Protein AF-B3QX76-F1 (afdb_monomer_lite)

Foldseek 3Di:
DDDDDDDDDDDPPPPPPPPPPDLAAKEKEFEFEDPVPDDTAGQAQWKKFKAACPPCVVVVVVLVVVLVVVLVVLVVVLVVLVVVLVVLVVVCVVVVNPPVVSVVVNVVSVVVSVVSVVVSVVVLVVSLVVVVVVRVVRTPDMWTAHNRRMTMDTRHDFHKMWIWIWGDDPFKTKIFIDIDGGHDRDYHYDYTYPVHPMDMDGNPPPD

Organism: Chloroherpeton thalassium (strain ATCC 35110 / GB-78) (NCBI:txid517418)

Sequence (207 aa):
MNSFKIFFRMLPVLLILAGCAGSGLKIEGTARLDLGKGDPKPVANAPVVLLPSSPYTAQLEQKRNGFTMGQSEIAHLRNLLVEKQDSLKAAYVASNYQNAAVKTEYEALTDTLAQLKKESDAFKKEYITSVAKWLGQVAIAKAQTDENGKFHFESLEPGKYLLVGVYGISKQTGLLIKSIDISHSGEENLSIQNRDRIFYIDENDEM

Secondary structure (DSSP, 8-state):
------------------------EEEEEEEEE--SSSSPEE-TT-EEEEEEHHHHHHHHHHHHHHHHHHHHHHHHHHHHHHHHHHHHHHHHHHTTT--HHHHHHHHHHHHHHHHHHHHHHHHHHHHHHHHHHHHHHH-SEEEE--TTSEEEEEEEPSEEEEEEEEEEETTEEEEEEEEEEE-SSSEEEEEEETTSEEEEEETT---

Structure (mmCIF, N/CA/C/O backbone):
data_AF-B3QX76-F1
#
_entry.id   AF-B3QX76-F1
#
loop_
_atom_site.group_PDB
_atom_site.id
_atom_site.type_symbol
_atom_site.label_atom_id
_atom_site.label_alt_id
_atom_site.label_comp_id
_atom_site.label_asym_id
_atom_site.label_entity_id
_atom_site.label_seq_id
_atom_site.pdbx_PDB_ins_code
_atom_site.Cartn_x
_atom_site.Cartn_y
_atom_site.Cartn_z
_atom_site.occupancy
_atom_site.B_iso_or_equiv
_atom_site.auth_seq_id
_atom_site.auth_comp_id
_atom_site.auth_asym_id
_atom_site.auth_atom_id
_atom_site.pdbx_PDB_model_num
ATOM 1 N N . MET A 1 1 ? -58.094 -36.045 67.649 1.00 36.50 1 MET A N 1
ATOM 2 C CA . MET A 1 1 ? -56.624 -36.166 67.725 1.00 36.50 1 MET A CA 1
ATOM 3 C C . MET A 1 1 ? -56.002 -35.190 66.739 1.00 36.50 1 MET A C 1
ATOM 5 O O . MET A 1 1 ? -56.247 -35.328 65.553 1.00 36.50 1 MET A O 1
ATOM 9 N N . ASN A 1 2 ? -55.318 -34.184 67.297 1.00 36.16 2 ASN A N 1
ATOM 10 C CA . ASN A 1 2 ? -54.181 -33.382 66.809 1.00 36.16 2 ASN A CA 1
ATOM 11 C C . ASN A 1 2 ? -54.114 -33.048 65.305 1.00 36.16 2 ASN A C 1
ATOM 13 O O . ASN A 1 2 ? -53.915 -33.922 64.475 1.00 36.16 2 ASN A O 1
ATOM 17 N N . SER A 1 3 ? -54.358 -31.793 64.912 1.00 41.94 3 SER A N 1
ATOM 18 C CA . SER A 1 3 ? -53.404 -30.657 64.929 1.00 41.94 3 SER A CA 1
ATOM 19 C C . SER A 1 3 ? -52.285 -30.791 63.897 1.00 41.94 3 SER A C 1
ATOM 21 O O . SER A 1 3 ? -51.370 -31.568 64.119 1.00 41.94 3 SER A O 1
ATOM 23 N N . PHE A 1 4 ? -52.294 -29.944 62.860 1.00 42.06 4 PHE A N 1
ATOM 24 C CA . PHE A 1 4 ? -51.260 -28.912 62.663 1.00 42.06 4 PHE A CA 1
ATOM 25 C C . PHE A 1 4 ? -51.621 -27.995 61.478 1.00 42.06 4 PHE A C 1
ATOM 27 O O . PHE A 1 4 ? -51.767 -28.442 60.344 1.00 42.06 4 PHE A O 1
ATOM 34 N N . LYS A 1 5 ? -51.772 -26.693 61.753 1.00 44.66 5 LYS A N 1
ATOM 35 C CA . LYS A 1 5 ? -51.807 -25.613 60.756 1.00 44.66 5 LYS A CA 1
ATOM 36 C C . LYS A 1 5 ? -50.371 -25.131 60.543 1.00 44.66 5 LYS A C 1
ATOM 38 O O . LYS A 1 5 ? -49.716 -24.800 61.526 1.00 44.66 5 LYS A O 1
ATOM 43 N N . ILE A 1 6 ? -49.919 -24.995 59.296 1.00 45.12 6 ILE A N 1
ATOM 44 C CA . ILE A 1 6 ? -48.736 -24.188 58.955 1.00 45.12 6 ILE A CA 1
ATOM 45 C C . ILE A 1 6 ? -49.140 -23.220 57.844 1.00 45.12 6 ILE A C 1
ATOM 47 O O . ILE A 1 6 ? -49.385 -23.610 56.707 1.00 45.12 6 ILE A O 1
ATOM 51 N N . PHE A 1 7 ? -49.252 -21.947 58.215 1.00 40.75 7 PHE A N 1
ATOM 52 C CA . PHE A 1 7 ? -49.398 -20.815 57.307 1.00 40.75 7 PHE A CA 1
ATOM 53 C C . PHE A 1 7 ? -47.989 -20.369 56.901 1.00 40.75 7 PHE A C 1
ATOM 55 O O . PHE A 1 7 ? -47.268 -19.789 57.712 1.00 40.75 7 PHE A O 1
ATOM 62 N N . PHE A 1 8 ? -47.581 -20.639 55.662 1.00 39.16 8 PHE A N 1
ATOM 63 C CA . PHE A 1 8 ? -46.346 -20.091 55.101 1.00 39.16 8 PHE A CA 1
ATOM 64 C C . PHE A 1 8 ? -46.650 -18.694 54.541 1.00 39.16 8 PHE A C 1
ATOM 66 O O . PHE A 1 8 ? -47.233 -18.549 53.469 1.00 39.16 8 PHE A O 1
ATOM 73 N N . ARG A 1 9 ? -46.301 -17.643 55.291 1.00 40.34 9 ARG A N 1
ATOM 74 C CA . ARG A 1 9 ? -46.236 -16.272 54.764 1.00 40.34 9 ARG A CA 1
ATOM 75 C C . ARG A 1 9 ? -44.953 -16.153 53.937 1.00 40.34 9 ARG A C 1
ATOM 77 O O . ARG A 1 9 ? -43.876 -16.006 54.505 1.00 40.34 9 ARG A O 1
ATOM 84 N N . MET A 1 10 ? -45.064 -16.220 52.610 1.00 37.28 10 MET A N 1
ATOM 85 C CA . MET A 1 10 ? -43.994 -15.774 51.712 1.00 37.28 10 MET A CA 1
ATOM 86 C C . MET A 1 10 ? -43.929 -14.246 51.749 1.00 37.28 10 MET A C 1
ATOM 88 O O . MET A 1 10 ? -44.852 -13.561 51.311 1.00 37.28 10 MET A O 1
ATOM 92 N N . LEU A 1 11 ? -42.838 -13.724 52.300 1.00 37.09 11 LEU A N 1
ATOM 93 C CA . LEU A 1 11 ? -42.436 -12.332 52.154 1.00 37.09 11 LEU A CA 1
ATOM 94 C C . LEU A 1 11 ? -41.804 -12.184 50.756 1.00 37.09 11 LEU A C 1
ATOM 96 O O . LEU A 1 11 ? -40.847 -12.909 50.472 1.00 37.09 11 LEU A O 1
ATOM 100 N N . PRO A 1 12 ? -42.285 -11.300 49.866 1.00 41.41 12 PRO A N 1
ATOM 101 C CA . PRO A 1 12 ? -41.579 -11.033 48.623 1.00 41.41 12 PRO A CA 1
ATOM 102 C C . PRO A 1 12 ? -40.325 -10.218 48.951 1.00 41.41 12 PRO A C 1
ATOM 104 O O . PRO A 1 12 ? -40.401 -9.044 49.313 1.00 41.41 12 PRO A O 1
ATOM 107 N N . VAL A 1 13 ? -39.159 -10.856 48.847 1.00 42.06 13 VAL A N 1
ATOM 108 C CA . VAL A 1 13 ? -37.873 -10.158 48.792 1.00 42.06 13 VAL A CA 1
ATOM 109 C C . VAL A 1 13 ? -37.837 -9.428 47.454 1.00 42.06 13 VAL A C 1
ATOM 111 O O . VAL A 1 13 ? -37.615 -10.027 46.404 1.00 42.06 13 VAL A O 1
ATOM 114 N N . LEU A 1 14 ? -38.122 -8.130 47.497 1.00 37.22 14 LEU A N 1
ATOM 115 C CA . LEU A 1 14 ? -37.951 -7.224 46.374 1.00 37.22 14 LEU A CA 1
ATOM 116 C C . LEU A 1 14 ? -36.440 -7.042 46.154 1.00 37.22 14 LEU A C 1
ATOM 118 O O . LEU A 1 14 ? -35.800 -6.215 46.799 1.00 37.22 14 LEU A O 1
ATOM 122 N N . LEU A 1 15 ? -35.855 -7.867 45.282 1.00 40.59 15 LEU A N 1
ATOM 123 C CA . LEU A 1 15 ? -34.504 -7.659 44.767 1.00 40.59 15 LEU A CA 1
ATOM 124 C C . LEU A 1 15 ? -34.520 -6.392 43.907 1.00 40.59 15 LEU A C 1
ATOM 126 O O . LEU A 1 15 ? -34.948 -6.407 42.755 1.00 40.59 15 LEU A O 1
ATOM 130 N N . ILE A 1 16 ? -34.063 -5.282 44.483 1.00 45.25 16 ILE A N 1
ATOM 131 C CA . ILE A 1 16 ? -33.696 -4.090 43.723 1.00 45.25 16 ILE A CA 1
ATOM 132 C C . ILE A 1 16 ? -32.424 -4.459 42.955 1.00 45.25 16 ILE A C 1
ATOM 134 O O . ILE A 1 16 ? -31.315 -4.378 43.480 1.00 45.25 16 ILE A O 1
ATOM 138 N N . LEU A 1 17 ? -32.591 -4.916 41.714 1.00 40.78 17 LEU A N 1
ATOM 139 C CA . LEU A 1 17 ? -31.513 -4.937 40.734 1.00 40.78 17 LEU A CA 1
ATOM 140 C C . LEU A 1 17 ? -31.186 -3.476 40.417 1.00 40.78 17 LEU A C 1
ATOM 142 O O . LEU A 1 17 ? -31.800 -2.859 39.549 1.00 40.78 17 LEU A O 1
ATOM 146 N N . ALA A 1 18 ? -30.239 -2.906 41.161 1.00 45.00 18 ALA A N 1
ATOM 147 C CA . ALA A 1 18 ? -29.517 -1.735 40.703 1.00 45.00 18 ALA A CA 1
ATOM 148 C C . ALA A 1 18 ? -28.831 -2.141 39.395 1.00 45.00 18 ALA A C 1
ATOM 150 O O . ALA A 1 18 ? -27.849 -2.883 39.395 1.00 45.00 18 ALA A O 1
ATOM 151 N N . GLY A 1 19 ? -29.410 -1.724 38.270 1.00 37.91 19 GLY A N 1
ATOM 152 C CA . GLY A 1 19 ? -28.755 -1.809 36.981 1.00 37.91 19 GLY A CA 1
ATOM 153 C C . GLY A 1 19 ? -27.488 -0.973 37.055 1.00 37.91 19 GLY A C 1
ATOM 154 O O . GLY A 1 19 ? -27.547 0.249 36.944 1.00 37.91 19 GLY A O 1
ATOM 155 N N . CYS A 1 20 ? -26.346 -1.624 37.266 1.00 43.94 20 CYS A N 1
ATOM 156 C CA . CYS A 1 20 ? -25.059 -1.057 36.914 1.00 43.94 20 CYS A CA 1
ATOM 157 C C . CYS A 1 20 ? -25.102 -0.821 35.403 1.00 43.94 20 CYS A C 1
ATOM 159 O O . CYS A 1 20 ? -24.838 -1.730 34.618 1.00 43.94 20 CYS A O 1
ATOM 161 N N . ALA A 1 21 ? -25.496 0.384 34.992 1.00 46.06 21 ALA A N 1
ATOM 162 C CA . ALA A 1 21 ? -25.187 0.905 33.675 1.00 46.06 21 ALA A CA 1
ATOM 163 C C . ALA A 1 21 ? -23.659 0.945 33.603 1.00 46.06 21 ALA A C 1
ATOM 165 O O . ALA A 1 21 ? -23.031 1.870 34.114 1.00 46.06 21 ALA A O 1
ATOM 166 N N . GLY A 1 22 ? -23.061 -0.144 33.117 1.00 49.22 22 GLY A N 1
ATOM 167 C CA . GLY A 1 22 ? -21.618 -0.288 33.039 1.00 49.22 22 GLY A CA 1
ATOM 168 C C . GLY A 1 22 ? -21.060 0.895 32.265 1.00 49.22 22 GLY A C 1
ATOM 169 O O . GLY A 1 22 ? -21.410 1.096 31.102 1.00 49.22 22 GLY A O 1
ATOM 170 N N . SER A 1 23 ? -20.227 1.689 32.930 1.00 55.94 23 SER A N 1
ATOM 171 C CA . SER A 1 23 ? -19.430 2.760 32.344 1.00 55.94 23 SER A CA 1
ATOM 172 C C . SER A 1 23 ? -18.379 2.138 31.424 1.00 55.94 23 SER A C 1
ATOM 174 O O . SER A 1 23 ? -17.206 2.042 31.775 1.00 55.94 23 SER A O 1
ATOM 176 N N . GLY A 1 24 ? -18.822 1.609 30.286 1.00 71.31 24 GLY A N 1
ATOM 177 C CA . GLY A 1 24 ? -17.931 1.117 29.247 1.00 71.31 24 GLY A CA 1
ATOM 178 C C . GLY A 1 24 ? -17.082 2.265 28.716 1.00 71.31 24 GLY A C 1
ATOM 179 O O . GLY A 1 24 ? -17.534 3.410 28.667 1.00 71.31 24 GLY A O 1
ATOM 180 N N . LEU A 1 25 ? -15.849 1.956 28.333 1.00 84.50 25 LEU A N 1
ATOM 181 C CA . LEU A 1 25 ? -14.964 2.904 27.677 1.00 84.50 25 LEU A CA 1
ATOM 182 C C . LEU A 1 25 ? -15.595 3.364 26.356 1.00 84.50 25 LEU A C 1
ATOM 184 O O . LEU A 1 25 ? -16.077 2.551 25.558 1.00 84.50 25 LEU A O 1
ATOM 188 N N . LYS A 1 26 ? -15.575 4.677 26.145 1.00 90.06 26 LYS A N 1
ATOM 189 C CA . LYS A 1 26 ? -15.952 5.346 24.908 1.00 90.06 26 LYS A CA 1
ATOM 190 C C . LYS A 1 26 ? -14.710 5.939 24.268 1.00 90.06 26 LYS A C 1
ATOM 192 O O . LYS A 1 26 ? -13.881 6.534 24.951 1.00 90.06 26 LYS A O 1
ATOM 197 N N . ILE A 1 27 ? -14.589 5.774 22.961 1.00 91.19 27 ILE A N 1
ATOM 198 C CA . ILE A 1 27 ? -13.516 6.385 22.184 1.00 91.19 27 ILE A CA 1
ATOM 199 C C . ILE A 1 27 ? -14.162 7.252 21.121 1.00 91.19 27 ILE A C 1
ATOM 201 O O . ILE A 1 27 ? -14.758 6.732 20.179 1.00 91.19 27 ILE A O 1
ATOM 205 N N . GLU A 1 28 ? -13.972 8.555 21.243 1.00 93.88 28 GLU A N 1
ATOM 206 C CA . GLU A 1 28 ? -14.255 9.511 20.185 1.00 93.88 28 GLU A CA 1
ATOM 207 C C . GLU A 1 28 ? -12.951 9.891 19.493 1.00 93.88 28 GLU A C 1
ATOM 209 O O . GLU A 1 28 ? -11.868 9.880 20.081 1.00 93.88 28 GLU A O 1
ATOM 214 N N . GLY A 1 29 ? -13.009 10.230 18.213 1.00 94.06 29 GLY A N 1
ATOM 215 C CA . GLY A 1 29 ? -11.790 10.655 17.557 1.00 94.06 29 GLY A CA 1
ATOM 216 C C . GLY A 1 29 ? -11.950 11.217 16.169 1.00 94.06 29 GLY A C 1
ATOM 217 O O . GLY A 1 29 ? -13.046 11.318 15.630 1.00 94.06 29 GLY A O 1
ATOM 218 N N . THR A 1 30 ? -10.815 11.607 15.597 1.00 94.56 30 THR A N 1
ATOM 219 C CA . THR A 1 30 ? -10.702 12.146 14.243 1.00 94.56 30 THR A CA 1
ATOM 220 C C . THR A 1 30 ? -9.621 11.423 13.455 1.00 94.56 30 THR A C 1
ATOM 222 O O . THR A 1 30 ? -8.521 11.192 13.954 1.00 94.56 30 THR A O 1
ATOM 225 N N . ALA A 1 31 ? -9.909 11.107 12.200 1.00 93.25 31 ALA A N 1
ATOM 226 C CA . ALA A 1 31 ? -8.936 10.649 11.224 1.00 93.25 31 ALA A CA 1
ATOM 227 C C . ALA A 1 31 ? -8.593 11.798 10.271 1.00 93.25 31 ALA A C 1
ATOM 229 O O . ALA A 1 31 ? -9.486 12.393 9.657 1.00 93.25 31 ALA A O 1
ATOM 230 N N . ARG A 1 32 ? -7.302 12.126 10.144 1.00 90.62 32 ARG A N 1
ATOM 231 C CA . ARG A 1 32 ? -6.829 13.189 9.243 1.00 90.62 32 ARG A CA 1
ATOM 232 C C . ARG A 1 32 ? -5.612 12.754 8.434 1.00 90.62 32 ARG A C 1
ATOM 234 O O . ARG A 1 32 ? -4.800 11.961 8.893 1.00 90.62 32 ARG A O 1
ATOM 241 N N . LEU A 1 33 ? -5.465 13.313 7.241 1.00 87.62 33 LEU A N 1
ATOM 242 C CA . LEU A 1 33 ? -4.315 13.113 6.366 1.00 87.62 33 LEU A CA 1
ATOM 243 C C . LEU A 1 33 ? -3.596 14.432 6.135 1.00 87.62 33 LEU A C 1
ATOM 245 O O . LEU A 1 33 ? -4.161 15.377 5.583 1.00 87.62 33 LEU A O 1
ATOM 249 N N . ASP A 1 34 ? -2.338 14.478 6.546 1.00 85.00 34 ASP A N 1
ATOM 250 C CA . ASP A 1 34 ? -1.421 15.570 6.266 1.00 85.00 34 ASP A CA 1
ATOM 251 C C . ASP A 1 34 ? -0.727 15.307 4.923 1.00 85.00 34 ASP A C 1
ATOM 253 O O . ASP A 1 34 ? 0.177 14.480 4.820 1.00 85.00 34 ASP A O 1
ATOM 257 N N . LEU A 1 35 ? -1.177 15.982 3.865 1.00 76.75 35 LEU A N 1
ATOM 258 C CA . LEU A 1 35 ? -0.620 15.830 2.515 1.00 76.75 35 LEU A CA 1
ATOM 259 C C . LEU A 1 35 ? 0.582 16.763 2.266 1.00 76.75 35 LEU A C 1
ATOM 261 O O . LEU A 1 35 ? 0.950 16.995 1.115 1.00 76.75 35 LEU A O 1
ATOM 265 N N . GLY A 1 36 ? 1.147 17.377 3.314 1.00 72.50 36 GLY A N 1
ATOM 266 C CA . GLY A 1 36 ? 2.287 18.296 3.220 1.00 72.50 36 GLY A CA 1
ATOM 267 C C . GLY A 1 36 ? 1.981 19.648 2.559 1.00 72.50 36 GLY A C 1
ATOM 268 O O . GLY A 1 36 ? 2.859 20.504 2.473 1.00 72.50 36 GLY A O 1
ATOM 269 N N . LYS A 1 37 ? 0.743 19.869 2.097 1.00 72.19 37 LYS A N 1
ATOM 270 C CA . LYS A 1 37 ? 0.254 21.140 1.546 1.00 72.19 37 LYS A CA 1
ATOM 271 C C . LYS A 1 37 ? -1.009 21.574 2.291 1.00 72.19 37 LYS A C 1
ATOM 273 O O . LYS A 1 37 ? -2.097 21.075 2.006 1.00 72.19 37 LYS A O 1
ATOM 278 N N . GLY A 1 38 ? -0.854 22.543 3.192 1.00 79.25 38 GLY A N 1
ATOM 279 C CA . GLY A 1 38 ? -1.953 23.126 3.967 1.00 79.25 38 GLY A CA 1
ATOM 280 C C . GLY A 1 38 ? -2.375 22.278 5.167 1.00 79.25 38 GLY A C 1
ATOM 281 O O . GLY A 1 38 ? -1.626 21.418 5.626 1.00 79.25 38 GLY A O 1
ATOM 282 N N . ASP A 1 39 ? -3.573 22.551 5.681 1.00 84.94 39 ASP A N 1
ATOM 283 C CA . ASP A 1 39 ? -4.091 21.867 6.865 1.00 84.94 39 ASP A CA 1
ATOM 284 C C . ASP A 1 39 ? -4.384 20.383 6.590 1.00 84.94 39 ASP A C 1
ATOM 286 O O . ASP A 1 39 ? -4.884 20.043 5.507 1.00 84.94 39 ASP A O 1
ATOM 290 N N . PRO A 1 40 ? -4.155 19.490 7.576 1.00 86.81 40 PRO A N 1
ATOM 291 C CA . PRO A 1 40 ? -4.522 18.087 7.455 1.00 86.81 40 PRO A CA 1
ATOM 292 C C . PRO A 1 40 ? -5.996 17.943 7.086 1.00 86.81 40 PRO A C 1
ATOM 294 O O . PRO A 1 40 ? -6.874 18.487 7.765 1.00 86.81 40 PRO A O 1
ATOM 297 N N . LYS A 1 41 ? -6.282 17.189 6.027 1.00 89.44 41 LYS A N 1
ATOM 298 C CA . LYS A 1 41 ? -7.639 16.986 5.514 1.00 89.44 41 LYS A CA 1
ATOM 299 C C . LYS A 1 41 ? -8.351 15.880 6.291 1.00 89.44 41 LYS A C 1
ATOM 301 O O . LYS A 1 41 ? -7.699 14.903 6.659 1.00 89.44 41 LYS A O 1
ATOM 306 N N . PRO A 1 42 ? -9.663 15.999 6.551 1.00 91.62 42 PRO A N 1
ATOM 307 C CA . PRO A 1 42 ? -10.415 14.915 7.166 1.00 91.62 42 PRO A CA 1
ATOM 308 C C . PRO A 1 42 ? -10.430 13.688 6.251 1.00 91.62 42 PRO A C 1
ATOM 310 O O . PRO A 1 42 ? -10.536 13.809 5.029 1.00 91.62 42 PRO A O 1
ATOM 313 N N . VAL A 1 43 ? -10.339 12.503 6.849 1.00 91.50 43 VAL A N 1
ATOM 314 C CA . VAL A 1 43 ? -10.574 11.245 6.140 1.00 91.50 43 VAL A CA 1
ATOM 315 C C . VAL A 1 43 ? -12.059 10.925 6.229 1.00 91.50 43 VAL A C 1
ATOM 317 O O . VAL A 1 43 ? -12.493 10.317 7.202 1.00 91.50 43 VAL A O 1
ATOM 320 N N . ALA A 1 44 ? -12.842 11.367 5.249 1.00 92.69 44 ALA A N 1
ATOM 321 C CA . ALA A 1 44 ? -14.292 11.190 5.246 1.00 92.69 44 ALA A CA 1
ATOM 322 C C . ALA A 1 44 ? -14.729 9.786 4.799 1.00 92.69 44 ALA A C 1
ATOM 324 O O . ALA A 1 44 ? -14.083 9.180 3.941 1.00 92.69 44 ALA A O 1
ATOM 325 N N . ASN A 1 45 ? -15.852 9.300 5.344 1.00 92.94 45 ASN A N 1
ATOM 326 C CA . ASN A 1 45 ? -16.536 8.063 4.935 1.00 92.94 45 ASN A CA 1
ATOM 327 C C . ASN A 1 45 ? -15.652 6.802 4.932 1.00 92.94 45 ASN A C 1
ATOM 329 O O . ASN A 1 45 ? -15.920 5.835 4.214 1.00 92.94 45 ASN A O 1
ATOM 333 N N . ALA A 1 46 ? -14.610 6.795 5.755 1.00 92.06 46 ALA A N 1
ATOM 334 C CA . ALA A 1 46 ? -13.583 5.772 5.809 1.00 92.06 46 ALA A CA 1
ATOM 335 C C . ALA A 1 46 ? -13.842 4.761 6.934 1.00 92.06 46 ALA A C 1
ATOM 337 O O . ALA A 1 46 ? -14.217 5.155 8.042 1.00 92.06 46 ALA A O 1
ATOM 338 N N . PRO A 1 47 ? -13.598 3.458 6.704 1.00 94.69 47 PRO A N 1
ATOM 339 C CA . PRO A 1 47 ? -13.612 2.471 7.772 1.00 94.69 47 PRO A CA 1
ATOM 340 C C . PRO A 1 47 ? -12.535 2.770 8.816 1.00 94.69 47 PRO A C 1
ATOM 342 O O . PRO A 1 47 ? -11.358 2.932 8.486 1.00 94.69 47 PRO A O 1
ATOM 345 N N . VAL A 1 48 ? -12.926 2.754 10.085 1.00 95.75 48 VAL A N 1
ATOM 346 C CA . VAL A 1 48 ? -12.011 2.760 11.226 1.00 95.75 48 VAL A CA 1
ATOM 347 C C . VAL A 1 48 ? -12.308 1.527 12.056 1.00 95.75 48 VAL A C 1
ATOM 349 O O . VAL A 1 48 ? -13.456 1.242 12.388 1.00 95.75 48 VAL A O 1
ATOM 352 N N . VAL A 1 49 ? -11.279 0.760 12.377 1.00 96.00 49 VAL A N 1
ATOM 353 C CA . VAL A 1 49 ? -11.420 -0.468 13.149 1.00 96.00 49 VAL A CA 1
ATOM 354 C C . VAL A 1 49 ? -10.564 -0.422 14.396 1.00 96.00 49 VAL A C 1
ATOM 356 O O . VAL A 1 49 ? -9.498 0.197 14.423 1.00 96.00 49 VAL A O 1
ATOM 359 N N . LEU A 1 50 ? -11.037 -1.123 15.418 1.00 95.44 50 LEU A N 1
ATOM 360 C CA . LEU A 1 50 ? -10.315 -1.330 16.656 1.00 95.44 50 LEU A CA 1
ATOM 361 C C . LEU A 1 50 ? -9.982 -2.812 16.809 1.00 95.44 50 LEU A C 1
ATOM 363 O O . LEU A 1 50 ? -10.841 -3.681 16.627 1.00 95.44 50 LEU A O 1
ATOM 367 N N . LEU A 1 51 ? -8.729 -3.097 17.147 1.00 95.25 51 LEU A N 1
ATOM 368 C CA . LEU A 1 51 ? -8.225 -4.443 17.402 1.00 95.25 51 LEU A CA 1
ATOM 369 C C . LEU A 1 51 ? -7.510 -4.471 18.750 1.00 95.25 51 LEU A C 1
ATOM 371 O O . LEU A 1 51 ? -6.844 -3.491 19.076 1.00 95.25 51 LEU A O 1
ATOM 375 N N . PRO A 1 52 ? -7.542 -5.574 19.512 1.00 94.38 52 PRO A N 1
ATOM 376 C CA . PRO A 1 52 ? -6.622 -5.734 20.631 1.00 94.38 52 PRO A CA 1
ATOM 377 C C . PRO A 1 52 ? -5.176 -5.728 20.111 1.00 94.38 52 PRO A C 1
ATOM 379 O O . PRO A 1 52 ? -4.863 -6.300 19.067 1.00 94.38 52 PRO A O 1
ATOM 382 N N . SER A 1 53 ? -4.265 -5.061 20.819 1.00 91.44 53 SER A N 1
ATOM 383 C CA . SER A 1 53 ? -2.877 -4.905 20.360 1.00 91.44 53 SER A CA 1
ATOM 384 C C . SER A 1 53 ? -2.152 -6.248 20.231 1.00 91.44 53 SER A C 1
ATOM 386 O O . SER A 1 53 ? -1.400 -6.464 19.274 1.00 91.44 53 SER A O 1
ATOM 388 N N . SER A 1 54 ? -2.431 -7.184 21.136 1.00 89.88 54 SER A N 1
ATOM 389 C CA . SER A 1 54 ? -2.020 -8.581 21.007 1.00 89.88 54 SER A CA 1
ATOM 390 C C . SER A 1 54 ? -3.194 -9.418 20.486 1.00 89.88 54 SER A C 1
ATOM 392 O O . SER A 1 54 ? -4.302 -9.254 20.995 1.00 89.88 54 SER A O 1
ATOM 394 N N . PRO A 1 55 ? -2.994 -10.313 19.499 1.00 90.88 55 PRO A N 1
ATOM 395 C CA . PRO A 1 55 ? -1.730 -10.661 18.834 1.00 90.88 55 PRO A CA 1
ATOM 396 C C . PRO A 1 55 ? -1.425 -9.823 17.575 1.00 90.88 55 PRO A C 1
ATOM 398 O O . PRO A 1 55 ? -0.469 -10.105 16.848 1.00 90.88 55 PRO A O 1
ATOM 401 N N . TYR A 1 56 ? -2.247 -8.821 17.257 1.00 93.62 56 TYR A N 1
ATOM 402 C CA . TYR A 1 56 ? -2.309 -8.262 15.905 1.00 93.62 56 TYR A CA 1
ATOM 403 C C . TYR A 1 56 ? -1.193 -7.278 15.546 1.00 93.62 56 TYR A C 1
ATOM 405 O O . TYR A 1 56 ? -0.941 -7.072 14.360 1.00 93.62 56 TYR A O 1
ATOM 413 N N . THR A 1 57 ? -0.465 -6.735 16.527 1.00 89.56 57 THR A N 1
ATOM 414 C CA . THR A 1 57 ? 0.669 -5.830 16.265 1.00 89.56 57 THR A CA 1
ATOM 415 C C . THR A 1 57 ? 1.741 -6.514 15.419 1.00 89.56 57 THR A C 1
ATOM 417 O O . THR A 1 57 ? 2.125 -5.998 14.373 1.00 89.56 57 THR A O 1
ATOM 420 N N . ALA A 1 58 ? 2.185 -7.709 15.819 1.00 90.44 58 ALA A N 1
ATOM 421 C CA . ALA A 1 58 ? 3.217 -8.443 15.086 1.00 90.44 58 ALA A CA 1
ATOM 422 C C . ALA A 1 58 ? 2.744 -8.858 13.683 1.00 90.44 58 ALA A C 1
ATOM 424 O O . ALA A 1 58 ? 3.508 -8.788 12.724 1.00 90.44 58 ALA A O 1
ATOM 425 N N . GLN A 1 59 ? 1.469 -9.236 13.544 1.00 93.31 59 GLN A N 1
ATOM 426 C CA . GLN A 1 59 ? 0.894 -9.626 12.254 1.00 93.31 59 GLN A CA 1
ATOM 427 C C . GLN A 1 59 ? 0.798 -8.442 11.283 1.00 93.31 59 GLN A C 1
ATOM 429 O O . GLN A 1 59 ? 1.088 -8.594 10.097 1.00 93.31 59 GLN A O 1
ATOM 434 N N . LEU A 1 60 ? 0.426 -7.254 11.772 1.00 90.31 60 LEU A N 1
ATOM 435 C CA . LEU A 1 60 ? 0.410 -6.029 10.971 1.00 90.31 60 LEU A CA 1
ATOM 436 C C . LEU A 1 60 ? 1.815 -5.618 10.536 1.00 90.31 60 LEU A C 1
ATOM 438 O O . LEU A 1 60 ? 2.014 -5.275 9.374 1.00 90.31 60 LEU A O 1
ATOM 442 N N . GLU A 1 61 ? 2.798 -5.711 11.427 1.00 88.56 61 GLU A N 1
ATOM 443 C CA . GLU A 1 61 ? 4.200 -5.446 11.095 1.00 88.56 61 GLU A CA 1
ATOM 444 C C . GLU A 1 61 ? 4.738 -6.435 10.053 1.00 88.56 61 GLU A C 1
ATOM 446 O O . GLU A 1 61 ? 5.378 -6.022 9.088 1.00 88.56 61 GLU A O 1
ATOM 451 N N . GLN A 1 62 ? 4.420 -7.726 10.182 1.00 91.44 62 GLN A N 1
ATOM 452 C CA . GLN A 1 62 ? 4.785 -8.735 9.186 1.00 91.44 62 GLN A CA 1
ATOM 453 C C . GLN A 1 62 ? 4.175 -8.415 7.817 1.00 91.44 62 GLN A C 1
ATOM 455 O O . GLN A 1 62 ? 4.872 -8.477 6.804 1.00 91.44 62 GLN A O 1
ATOM 460 N N . LYS A 1 63 ? 2.890 -8.038 7.784 1.00 91.88 63 LYS A N 1
ATOM 461 C CA . LYS A 1 63 ? 2.229 -7.583 6.557 1.00 91.88 63 LYS A CA 1
ATOM 462 C C . LYS A 1 63 ? 2.953 -6.361 5.978 1.00 91.88 63 LYS A C 1
ATOM 464 O O . LYS A 1 63 ? 3.362 -6.389 4.821 1.00 91.88 63 LYS A O 1
ATOM 469 N N . ARG A 1 64 ? 3.229 -5.333 6.789 1.00 87.88 64 ARG A N 1
ATOM 470 C CA . ARG A 1 64 ? 3.974 -4.142 6.341 1.00 87.88 64 ARG A CA 1
ATOM 471 C C . ARG A 1 64 ? 5.294 -4.504 5.686 1.00 87.88 64 ARG A C 1
ATOM 473 O O . ARG A 1 64 ? 5.565 -4.062 4.579 1.00 87.88 64 ARG A O 1
ATOM 480 N N . ASN A 1 65 ? 6.083 -5.331 6.357 1.00 88.56 65 ASN A N 1
ATOM 481 C CA . ASN A 1 65 ? 7.396 -5.715 5.867 1.00 88.56 65 ASN A CA 1
ATOM 482 C C . ASN A 1 65 ? 7.279 -6.497 4.553 1.00 88.56 65 ASN A C 1
ATOM 484 O O . ASN A 1 65 ? 8.026 -6.218 3.623 1.00 88.56 65 ASN A O 1
ATOM 488 N N . GLY A 1 66 ? 6.305 -7.408 4.433 1.00 90.81 66 GLY A N 1
ATOM 489 C CA . GLY A 1 66 ? 6.017 -8.110 3.178 1.00 90.81 66 GLY A CA 1
ATOM 490 C C . GLY A 1 66 ? 5.659 -7.164 2.028 1.00 90.81 66 GLY A C 1
ATOM 491 O O . GLY A 1 66 ? 6.173 -7.318 0.924 1.00 90.81 66 GLY A O 1
ATOM 492 N N . PHE A 1 67 ? 4.835 -6.148 2.294 1.00 90.00 67 PHE A N 1
ATOM 493 C CA . PHE A 1 67 ? 4.499 -5.117 1.311 1.00 90.00 67 PHE A CA 1
ATOM 494 C C . PHE A 1 67 ? 5.722 -4.297 0.886 1.00 90.00 67 PHE A C 1
ATOM 496 O O . PHE A 1 67 ? 5.960 -4.122 -0.306 1.00 90.00 67 PHE A O 1
ATOM 503 N N . THR A 1 68 ? 6.520 -3.825 1.849 1.00 87.88 68 THR A N 1
ATOM 504 C CA . THR A 1 68 ? 7.747 -3.063 1.582 1.00 87.88 68 THR A CA 1
ATOM 505 C C . THR A 1 68 ? 8.751 -3.877 0.769 1.00 87.88 68 THR A C 1
ATOM 507 O O . THR A 1 68 ? 9.322 -3.346 -0.180 1.00 87.88 68 THR A O 1
ATOM 510 N N . MET A 1 69 ? 8.940 -5.159 1.095 1.00 89.31 69 MET A N 1
ATOM 511 C CA . MET A 1 69 ? 9.823 -6.046 0.332 1.00 89.31 69 MET A CA 1
ATOM 512 C C . MET A 1 69 ? 9.330 -6.222 -1.105 1.00 89.31 69 MET A C 1
ATOM 514 O O . MET A 1 69 ? 10.096 -5.965 -2.028 1.00 89.31 69 MET A O 1
ATOM 518 N N . GLY A 1 70 ? 8.046 -6.544 -1.307 1.00 91.00 70 GLY A N 1
ATOM 519 C CA . GLY A 1 70 ? 7.483 -6.687 -2.654 1.00 91.00 70 GLY A CA 1
ATOM 520 C C . GLY A 1 70 ? 7.609 -5.408 -3.491 1.00 91.00 70 GLY A C 1
ATOM 521 O O . GLY A 1 70 ? 7.988 -5.462 -4.658 1.00 91.00 70 GLY A O 1
ATOM 522 N N . GLN A 1 71 ? 7.381 -4.233 -2.892 1.00 89.62 71 GLN A N 1
ATOM 523 C CA . GLN A 1 71 ? 7.614 -2.960 -3.584 1.00 89.62 71 GLN A CA 1
ATOM 524 C C . GLN A 1 71 ? 9.093 -2.729 -3.924 1.00 89.62 71 GLN A C 1
ATOM 526 O O . GLN A 1 71 ? 9.392 -2.254 -5.017 1.00 89.62 71 GLN A O 1
ATOM 531 N N . SER A 1 72 ? 10.017 -3.081 -3.025 1.00 89.88 72 SER A N 1
ATOM 532 C CA . SER A 1 72 ? 11.456 -2.963 -3.285 1.00 89.88 72 SER A CA 1
ATOM 533 C C . SER A 1 72 ? 11.915 -3.880 -4.419 1.00 89.88 72 SER A C 1
ATOM 535 O O . SER A 1 72 ? 12.752 -3.474 -5.221 1.00 89.88 72 SER A O 1
ATOM 537 N N . GLU A 1 73 ? 11.381 -5.099 -4.506 1.00 94.81 73 GLU A N 1
ATOM 538 C CA . GLU A 1 73 ? 11.691 -6.037 -5.590 1.00 94.81 73 GLU A CA 1
ATOM 539 C C . GLU A 1 73 ? 11.200 -5.503 -6.940 1.00 94.81 73 GLU A C 1
ATOM 541 O O . GLU A 1 73 ? 11.956 -5.483 -7.912 1.00 94.81 73 GLU A O 1
ATOM 546 N N . ILE A 1 74 ? 9.969 -4.983 -6.990 1.00 93.81 74 ILE A N 1
ATOM 547 C CA . ILE A 1 74 ? 9.413 -4.358 -8.196 1.00 93.81 74 ILE A CA 1
ATOM 548 C C . ILE A 1 74 ? 10.238 -3.133 -8.616 1.00 93.81 74 ILE A C 1
ATOM 550 O O . ILE A 1 74 ? 10.552 -2.980 -9.798 1.00 93.81 74 ILE A O 1
ATOM 554 N N . ALA A 1 75 ? 10.623 -2.274 -7.667 1.00 92.38 75 ALA A N 1
ATOM 555 C CA . ALA A 1 75 ? 11.462 -1.109 -7.943 1.00 92.38 75 ALA A CA 1
ATOM 556 C C . ALA A 1 75 ? 12.844 -1.515 -8.479 1.00 92.38 75 ALA A C 1
ATOM 558 O O . ALA A 1 75 ? 13.338 -0.922 -9.436 1.00 92.38 75 ALA A O 1
ATOM 559 N N . HIS A 1 76 ? 13.450 -2.563 -7.913 1.00 94.75 76 HIS A N 1
ATOM 560 C CA . HIS A 1 76 ? 14.720 -3.092 -8.399 1.00 94.75 76 HIS A CA 1
ATOM 561 C C . HIS A 1 76 ? 14.613 -3.609 -9.841 1.00 94.75 76 HIS A C 1
ATOM 563 O O . HIS A 1 76 ? 15.416 -3.219 -10.688 1.00 94.75 76 HIS A O 1
ATOM 569 N N . LEU A 1 77 ? 13.594 -4.424 -10.143 1.00 96.94 77 LEU A N 1
ATOM 570 C CA . LEU A 1 77 ? 13.345 -4.924 -11.500 1.00 96.94 77 LEU A CA 1
ATOM 571 C C . LEU A 1 77 ? 13.132 -3.785 -12.495 1.00 96.94 77 LEU A C 1
ATOM 573 O O . LEU A 1 77 ? 13.707 -3.796 -13.582 1.00 96.94 77 LEU A O 1
ATOM 577 N N . ARG A 1 78 ? 12.347 -2.776 -12.114 1.00 96.12 78 ARG A N 1
ATOM 578 C CA . ARG A 1 78 ? 12.130 -1.585 -12.933 1.00 96.12 78 ARG A CA 1
ATOM 579 C C . ARG A 1 78 ? 13.449 -0.889 -13.265 1.00 96.12 78 ARG A C 1
ATOM 581 O O . ARG A 1 78 ? 13.673 -0.584 -14.431 1.00 96.12 78 ARG A O 1
ATOM 588 N N . ASN A 1 79 ? 14.311 -0.657 -12.275 1.00 96.56 79 ASN A N 1
ATOM 589 C CA . ASN A 1 79 ? 15.585 0.031 -12.491 1.00 96.56 79 ASN A CA 1
ATOM 590 C C . ASN A 1 79 ? 16.467 -0.719 -13.496 1.00 96.56 79 ASN A C 1
ATOM 592 O O . ASN A 1 79 ? 16.967 -0.106 -14.433 1.00 96.56 79 ASN A O 1
ATOM 596 N N . LEU A 1 80 ? 16.561 -2.048 -13.381 1.00 97.38 80 LEU A N 1
ATOM 597 C CA . LEU A 1 80 ? 17.295 -2.874 -14.349 1.00 97.38 80 LEU A CA 1
ATOM 598 C C . LEU A 1 80 ? 16.729 -2.753 -15.774 1.00 97.38 80 LEU A C 1
ATOM 600 O O . LEU A 1 80 ? 17.479 -2.701 -16.750 1.00 97.38 80 LEU A O 1
ATOM 604 N N . LEU A 1 81 ? 15.400 -2.713 -15.911 1.00 97.31 81 LEU A N 1
ATOM 605 C CA . LEU A 1 81 ? 14.746 -2.553 -17.211 1.00 97.31 81 LEU A CA 1
ATOM 606 C C . LEU A 1 81 ? 14.964 -1.149 -17.791 1.00 97.31 81 LEU A C 1
ATOM 608 O O . LEU A 1 81 ? 15.205 -1.035 -18.989 1.00 97.31 81 LEU A O 1
ATOM 612 N N . VAL A 1 82 ? 14.929 -0.098 -16.967 1.00 96.94 82 VAL A N 1
ATOM 613 C CA . VAL A 1 82 ? 15.222 1.282 -17.393 1.00 96.94 82 VAL A CA 1
ATOM 614 C C . VAL A 1 82 ? 16.676 1.413 -17.847 1.00 96.94 82 VAL A C 1
ATOM 616 O O . VAL A 1 82 ? 16.921 1.904 -18.944 1.00 96.94 82 VAL A O 1
ATOM 619 N N . GLU A 1 83 ? 17.638 0.889 -17.084 1.00 97.56 83 GLU A N 1
ATOM 620 C CA . GLU A 1 83 ? 19.058 0.892 -17.469 1.00 97.56 83 GLU A CA 1
ATOM 621 C C . GLU A 1 83 ? 19.278 0.207 -18.827 1.00 97.56 83 GLU A C 1
ATOM 623 O O . GLU A 1 83 ? 19.995 0.712 -19.699 1.00 97.56 83 GLU A O 1
ATOM 628 N N . LYS A 1 84 ? 18.612 -0.932 -19.048 1.00 97.69 84 LYS A N 1
ATOM 629 C CA . LYS A 1 84 ? 18.662 -1.634 -20.333 1.00 97.69 84 LYS A CA 1
ATOM 630 C C . LYS A 1 84 ? 17.997 -0.829 -21.455 1.00 97.69 84 LYS A C 1
ATOM 632 O O . LYS A 1 84 ? 18.513 -0.806 -22.573 1.00 97.69 84 LYS A O 1
ATOM 637 N N . GLN A 1 85 ? 16.881 -0.160 -21.175 1.00 97.62 85 GLN A N 1
ATOM 638 C CA . GLN A 1 85 ? 16.173 0.685 -22.137 1.00 97.62 85 GLN A CA 1
ATOM 639 C C . GLN A 1 85 ? 17.033 1.873 -22.572 1.00 97.62 85 GLN A C 1
ATOM 641 O O . GLN A 1 85 ? 17.129 2.145 -23.770 1.00 97.62 85 GLN A O 1
ATOM 646 N N . ASP A 1 86 ? 17.703 2.529 -21.628 1.00 96.44 86 ASP A N 1
ATOM 647 C CA . ASP A 1 86 ? 18.614 3.638 -21.900 1.00 96.44 86 ASP A CA 1
ATOM 648 C C . ASP A 1 86 ? 19.808 3.189 -22.747 1.00 96.44 86 ASP A C 1
ATOM 650 O O . ASP A 1 86 ? 20.172 3.861 -23.717 1.00 96.44 86 ASP A O 1
ATOM 654 N N . SER A 1 87 ? 20.369 2.011 -22.452 1.00 97.56 87 SER A N 1
ATOM 655 C CA . SER A 1 87 ? 21.439 1.413 -23.255 1.00 97.56 87 SER A CA 1
ATOM 656 C C . SER A 1 87 ? 21.000 1.145 -24.702 1.00 97.56 87 SER A C 1
ATOM 658 O O . SER A 1 87 ? 21.692 1.535 -25.647 1.00 97.56 87 SER A O 1
ATOM 660 N N . LEU A 1 88 ? 19.815 0.554 -24.900 1.00 97.94 88 LEU A N 1
ATOM 661 C CA . LEU A 1 88 ? 19.253 0.298 -26.232 1.00 97.94 88 LEU A CA 1
ATOM 662 C C . LEU A 1 88 ? 18.958 1.598 -26.987 1.00 97.94 88 LEU A C 1
ATOM 664 O O . LEU A 1 88 ? 19.273 1.714 -28.173 1.00 97.94 88 LEU A O 1
ATOM 668 N N . LYS A 1 89 ? 18.413 2.606 -26.302 1.00 96.88 89 L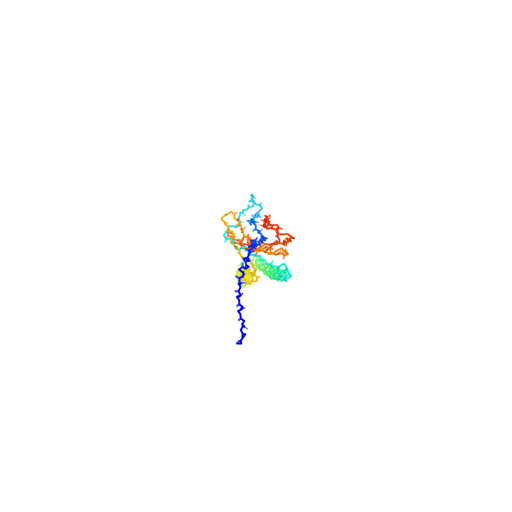YS A N 1
ATOM 669 C CA . LYS A 1 89 ? 18.166 3.931 -26.877 1.00 96.88 89 LYS A CA 1
ATOM 670 C C . LYS A 1 89 ? 19.466 4.581 -27.345 1.00 96.88 89 LYS A C 1
ATOM 672 O O . LYS A 1 89 ? 19.523 5.084 -28.466 1.00 96.88 89 LYS A O 1
ATOM 677 N N . ALA A 1 90 ? 20.519 4.533 -26.528 1.00 97.75 90 ALA A N 1
ATOM 678 C CA . ALA A 1 90 ? 21.834 5.055 -26.890 1.00 97.75 90 ALA A CA 1
ATOM 679 C C . ALA A 1 90 ? 22.415 4.336 -28.120 1.00 97.75 90 ALA A C 1
ATOM 681 O O . ALA A 1 90 ? 22.902 4.994 -29.040 1.00 97.75 90 ALA A O 1
ATOM 682 N N . ALA A 1 91 ? 22.302 3.005 -28.188 1.00 97.81 91 ALA A N 1
ATOM 683 C CA . ALA A 1 91 ? 22.734 2.224 -29.347 1.00 97.81 91 ALA A CA 1
ATOM 684 C C . ALA A 1 91 ? 21.931 2.562 -30.618 1.00 97.81 91 ALA A C 1
ATOM 686 O O . ALA A 1 91 ? 22.502 2.680 -31.706 1.00 97.81 91 ALA A O 1
ATOM 687 N N . TYR A 1 92 ? 20.618 2.774 -30.492 1.00 97.19 92 TYR A N 1
ATOM 688 C CA . TYR A 1 92 ? 19.768 3.161 -31.616 1.00 97.19 92 TYR A CA 1
ATOM 689 C C . TYR A 1 92 ? 20.165 4.535 -32.171 1.00 97.19 92 TYR A C 1
ATOM 691 O O . TYR A 1 92 ? 20.347 4.680 -33.384 1.00 97.19 92 TYR A O 1
ATOM 699 N N . VAL A 1 93 ? 20.403 5.509 -31.286 1.00 97.06 93 VAL A N 1
ATOM 700 C CA . VAL A 1 93 ? 20.913 6.844 -31.642 1.00 97.06 93 VAL A CA 1
ATOM 701 C C . VAL A 1 93 ? 22.295 6.751 -32.297 1.00 97.06 93 VAL A C 1
ATOM 703 O O . VAL A 1 93 ? 22.508 7.352 -33.348 1.00 97.06 93 VAL A O 1
ATOM 706 N N . ALA A 1 94 ? 23.217 5.955 -31.745 1.00 97.81 94 ALA A N 1
ATOM 707 C CA . ALA A 1 94 ? 24.558 5.759 -32.306 1.00 97.81 94 ALA A CA 1
ATOM 708 C C . ALA A 1 94 ? 24.536 5.129 -33.711 1.00 97.81 94 ALA A C 1
ATOM 710 O O . ALA A 1 94 ? 25.415 5.398 -34.526 1.00 97.81 94 ALA A O 1
ATOM 711 N N . SER A 1 95 ? 23.502 4.341 -34.027 1.00 97.12 95 SER A N 1
ATOM 712 C CA . SER A 1 95 ? 23.270 3.795 -35.371 1.00 97.12 95 SER A CA 1
ATOM 713 C C . SER A 1 95 ? 22.654 4.795 -36.361 1.00 97.12 95 SER A C 1
ATOM 715 O O . SER A 1 95 ? 22.251 4.401 -37.455 1.00 97.12 95 SER A O 1
ATOM 717 N N . ASN A 1 96 ? 22.512 6.069 -35.974 1.00 97.19 96 ASN A N 1
ATOM 718 C CA . ASN A 1 96 ? 21.745 7.078 -36.703 1.00 97.19 96 ASN A CA 1
ATOM 719 C C . ASN A 1 96 ? 20.331 6.581 -37.061 1.00 97.19 96 ASN A C 1
ATOM 721 O O . ASN A 1 96 ? 19.841 6.763 -38.179 1.00 97.19 96 ASN A O 1
ATOM 725 N N . TYR A 1 97 ? 19.701 5.894 -36.102 1.00 96.25 97 TYR A N 1
ATOM 726 C CA . TYR A 1 97 ? 18.348 5.348 -36.199 1.00 96.25 97 TYR A CA 1
ATOM 727 C C . TYR A 1 97 ? 18.143 4.260 -37.272 1.00 96.25 97 TYR A C 1
ATOM 729 O O . TYR A 1 97 ? 17.001 3.949 -37.614 1.00 96.25 97 TYR A O 1
ATOM 737 N N . GLN A 1 98 ? 19.215 3.652 -37.793 1.00 97.38 98 GLN A N 1
ATOM 738 C CA . GLN A 1 98 ? 19.134 2.655 -38.873 1.00 97.38 98 GLN A CA 1
ATOM 739 C C . GLN A 1 98 ? 19.037 1.205 -38.381 1.00 97.38 98 GLN A C 1
ATOM 741 O O . GLN A 1 98 ? 18.615 0.326 -39.133 1.00 97.38 98 GLN A O 1
ATOM 746 N N . ASN A 1 99 ? 19.421 0.913 -37.134 1.00 97.69 99 ASN A N 1
ATOM 747 C CA . ASN A 1 99 ? 19.390 -0.458 -36.629 1.00 97.69 99 ASN A CA 1
ATOM 748 C C . ASN A 1 99 ? 17.970 -0.866 -36.196 1.00 97.69 99 ASN A C 1
ATOM 750 O O . ASN A 1 99 ? 17.553 -0.624 -35.062 1.00 97.69 99 ASN A O 1
ATOM 754 N N . ALA A 1 100 ? 17.233 -1.504 -37.110 1.00 97.06 100 ALA A N 1
ATOM 755 C CA . ALA A 1 100 ? 15.859 -1.950 -36.882 1.00 97.06 100 ALA A CA 1
ATOM 756 C C . ALA A 1 100 ? 15.725 -2.964 -35.730 1.00 97.06 100 ALA A C 1
ATOM 758 O O . ALA A 1 100 ? 14.751 -2.897 -34.988 1.00 97.06 100 ALA A O 1
ATOM 759 N N . ALA A 1 101 ? 16.706 -3.854 -35.536 1.00 97.69 101 ALA A N 1
ATOM 760 C CA . ALA A 1 101 ? 16.670 -4.831 -34.447 1.00 97.69 101 ALA A CA 1
ATOM 761 C C . ALA A 1 101 ? 16.733 -4.141 -33.074 1.00 97.69 101 ALA A C 1
ATOM 763 O O . ALA A 1 101 ? 15.921 -4.430 -32.197 1.00 97.69 101 ALA A O 1
ATOM 764 N N . VAL A 1 102 ? 17.626 -3.156 -32.919 1.00 97.75 102 VAL A N 1
ATOM 765 C CA . VAL A 1 102 ? 17.733 -2.364 -31.681 1.00 97.75 102 VAL A CA 1
ATOM 766 C C . VAL A 1 102 ? 16.456 -1.557 -31.431 1.00 97.75 102 VAL A C 1
ATOM 768 O O . VAL A 1 102 ? 15.997 -1.487 -30.292 1.00 97.75 102 VAL A O 1
ATOM 771 N N . LYS A 1 103 ? 15.843 -0.991 -32.482 1.00 96.94 103 LYS A N 1
ATOM 772 C CA . LYS A 1 103 ? 14.543 -0.306 -32.374 1.00 96.94 103 LYS A CA 1
ATOM 773 C C . LYS A 1 103 ? 13.464 -1.241 -31.823 1.00 96.94 103 LYS A C 1
ATOM 775 O O . LYS A 1 103 ? 12.773 -0.871 -30.880 1.00 96.94 103 LYS A O 1
ATOM 780 N N . THR A 1 104 ? 13.345 -2.445 -32.385 1.00 97.81 104 THR A N 1
ATOM 781 C CA . THR A 1 104 ? 12.359 -3.442 -31.949 1.00 97.81 104 THR A CA 1
ATOM 782 C C . THR A 1 104 ? 12.564 -3.846 -30.491 1.00 97.81 104 THR A C 1
ATOM 784 O O . THR A 1 104 ? 11.594 -3.902 -29.741 1.00 97.81 104 THR A O 1
ATOM 787 N N . GLU A 1 105 ? 13.805 -4.081 -30.057 1.00 97.25 105 GLU A N 1
ATOM 788 C CA . GLU A 1 105 ? 14.089 -4.404 -28.652 1.00 97.25 105 GLU A CA 1
ATOM 789 C C . GLU A 1 105 ? 13.773 -3.237 -27.703 1.00 97.25 105 GLU A C 1
ATOM 791 O O . GLU A 1 105 ? 13.197 -3.451 -26.636 1.00 97.25 105 GLU A O 1
ATOM 796 N N . TYR A 1 106 ? 14.104 -2.001 -28.093 1.00 95.12 106 TYR A N 1
ATOM 797 C CA . TYR A 1 106 ? 13.779 -0.794 -27.327 1.00 95.12 106 TYR A CA 1
ATOM 798 C C . TYR A 1 106 ? 12.262 -0.600 -27.163 1.00 95.12 106 TYR A C 1
ATOM 80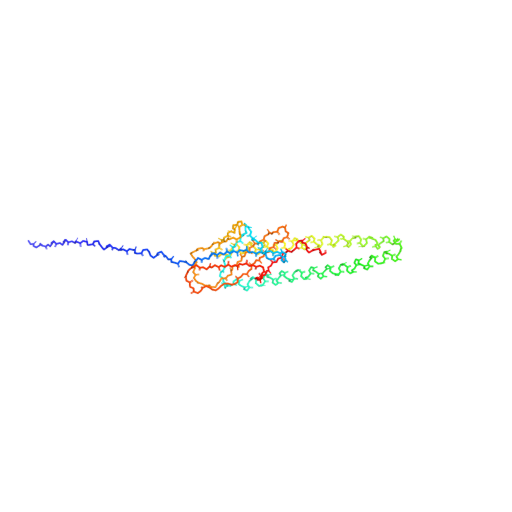0 O O . TYR A 1 106 ? 11.782 -0.309 -26.063 1.00 95.12 106 TYR A O 1
ATOM 808 N N . GLU A 1 107 ? 11.495 -0.786 -28.238 1.00 94.31 107 GLU A N 1
ATOM 809 C CA . GLU A 1 107 ? 10.031 -0.681 -28.216 1.00 94.31 107 GLU A CA 1
ATOM 810 C C . GLU A 1 107 ? 9.411 -1.794 -27.352 1.00 94.31 107 GLU A C 1
ATOM 812 O O . GLU A 1 107 ? 8.622 -1.497 -26.458 1.00 94.31 107 GLU A O 1
ATOM 817 N N . ALA A 1 108 ? 9.863 -3.046 -27.492 1.00 96.88 108 ALA A N 1
ATOM 818 C CA . ALA A 1 108 ? 9.395 -4.158 -26.657 1.00 96.88 108 ALA A CA 1
ATOM 819 C C . ALA A 1 108 ? 9.688 -3.955 -25.155 1.00 96.88 108 ALA A C 1
ATOM 821 O O . ALA A 1 108 ? 8.890 -4.326 -24.287 1.00 96.88 108 ALA A O 1
ATOM 822 N N . LEU A 1 109 ? 10.829 -3.347 -24.819 1.00 97.12 109 LEU A N 1
ATOM 823 C CA . LEU A 1 109 ? 11.173 -3.032 -23.433 1.00 97.12 109 LEU A CA 1
ATOM 824 C C . LEU A 1 109 ? 10.325 -1.883 -22.870 1.00 97.12 109 LEU A C 1
ATOM 826 O O . LEU A 1 109 ? 9.983 -1.894 -21.688 1.00 97.12 109 LEU A O 1
ATOM 830 N N . THR A 1 110 ? 9.930 -0.935 -23.722 1.00 94.88 110 THR A N 1
ATOM 831 C CA . THR A 1 110 ? 8.981 0.130 -23.367 1.00 94.88 110 THR A CA 1
ATOM 832 C C . THR A 1 110 ? 7.620 -0.460 -22.987 1.00 94.88 110 THR A C 1
ATOM 834 O O . THR A 1 110 ? 7.077 -0.118 -21.934 1.00 94.88 110 THR A O 1
ATOM 837 N N . ASP A 1 111 ? 7.117 -1.414 -23.773 1.00 96.00 111 ASP A N 1
ATOM 838 C CA . ASP A 1 111 ? 5.874 -2.136 -23.467 1.00 96.00 111 ASP A CA 1
ATOM 839 C C . ASP A 1 111 ? 5.991 -2.946 -22.166 1.00 96.00 111 ASP A C 1
ATOM 841 O O . ASP A 1 111 ? 5.078 -2.956 -21.337 1.00 96.00 111 ASP A O 1
ATOM 845 N N . THR A 1 112 ? 7.147 -3.578 -21.941 1.00 97.31 112 THR A N 1
ATOM 846 C CA . THR A 1 112 ? 7.429 -4.337 -20.711 1.00 97.31 112 THR A CA 1
ATOM 847 C C . THR A 1 112 ? 7.403 -3.437 -19.472 1.00 97.31 112 THR A C 1
ATOM 849 O O . THR A 1 112 ? 6.808 -3.803 -18.460 1.00 97.31 112 THR A O 1
ATOM 852 N N . LEU A 1 113 ? 8.000 -2.243 -19.540 1.00 96.75 113 LEU A N 1
ATOM 853 C CA . LEU A 1 113 ? 7.961 -1.259 -18.452 1.00 96.75 113 LEU A CA 1
ATOM 854 C C . LEU A 1 113 ? 6.533 -0.772 -18.168 1.00 96.75 113 LEU A C 1
ATOM 856 O O . LEU A 1 113 ? 6.142 -0.659 -17.004 1.00 96.75 113 LEU A O 1
ATOM 860 N N . ALA A 1 114 ? 5.734 -0.536 -19.212 1.00 95.31 114 ALA A N 1
ATOM 861 C CA . ALA A 1 114 ? 4.330 -0.164 -19.061 1.00 95.31 114 ALA A CA 1
ATOM 862 C C . ALA A 1 114 ? 3.515 -1.276 -18.375 1.00 95.31 114 ALA A C 1
ATOM 864 O O . ALA A 1 114 ? 2.714 -1.000 -17.475 1.00 95.31 114 ALA A O 1
ATOM 865 N N . GLN A 1 115 ? 3.755 -2.537 -18.746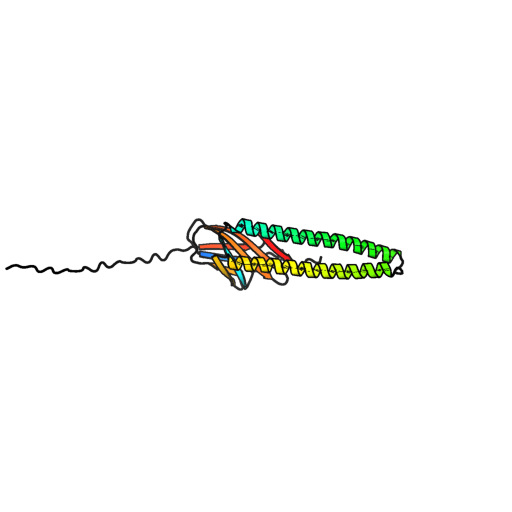 1.00 96.38 115 GLN A N 1
ATOM 866 C CA . GLN A 1 115 ? 3.114 -3.687 -18.114 1.00 96.38 115 GLN A CA 1
ATOM 867 C C . GLN A 1 115 ? 3.560 -3.863 -16.654 1.00 96.38 115 GLN A C 1
ATOM 869 O O . GLN A 1 115 ? 2.706 -4.027 -15.784 1.00 96.38 115 GLN A O 1
ATOM 874 N N . LEU A 1 116 ? 4.860 -3.741 -16.355 1.00 95.94 116 LEU A N 1
ATOM 875 C CA . LEU A 1 116 ? 5.374 -3.803 -14.982 1.00 95.94 116 LEU A CA 1
ATOM 876 C C . LEU A 1 116 ? 4.740 -2.724 -14.099 1.00 95.94 116 LEU A C 1
ATOM 878 O O . LEU A 1 116 ? 4.362 -3.002 -12.962 1.00 95.94 116 LEU A O 1
ATOM 882 N N . LYS A 1 117 ? 4.576 -1.500 -14.617 1.00 92.12 117 LYS A N 1
ATOM 883 C CA . LYS A 1 117 ? 3.878 -0.432 -13.893 1.00 92.12 117 LYS A CA 1
ATOM 884 C C . LYS A 1 117 ? 2.442 -0.843 -13.558 1.00 92.12 117 LYS A C 1
ATOM 886 O O . LYS A 1 117 ? 2.023 -0.725 -12.410 1.00 92.12 117 LYS A O 1
ATOM 891 N N . LYS A 1 118 ? 1.698 -1.356 -14.541 1.00 91.69 118 LYS A N 1
ATOM 892 C CA . LYS A 1 118 ? 0.311 -1.804 -14.353 1.00 91.69 118 LYS A CA 1
ATOM 893 C C . LYS A 1 118 ? 0.202 -2.919 -13.309 1.00 91.69 118 LYS A C 1
ATOM 895 O O . LYS A 1 118 ? -0.696 -2.883 -12.471 1.00 91.69 118 LYS A O 1
ATOM 900 N N . GLU A 1 119 ? 1.104 -3.895 -13.348 1.00 93.38 119 GLU A N 1
ATOM 901 C CA . GLU A 1 119 ? 1.149 -4.990 -12.374 1.00 93.38 119 GLU A CA 1
ATOM 902 C C . GLU A 1 119 ? 1.562 -4.509 -10.982 1.00 93.38 119 GLU A C 1
ATOM 904 O O . GLU A 1 119 ? 0.981 -4.949 -9.993 1.00 93.38 119 GLU A O 1
ATOM 909 N N . SER A 1 120 ? 2.494 -3.556 -10.891 1.00 91.19 120 SER A N 1
ATOM 910 C CA . SER A 1 120 ? 2.856 -2.899 -9.632 1.00 91.19 120 SER A CA 1
ATOM 911 C C . SER A 1 120 ? 1.650 -2.215 -8.991 1.00 91.19 120 SER A C 1
ATOM 913 O O . SER A 1 120 ? 1.365 -2.430 -7.812 1.00 91.19 120 SER A O 1
ATOM 915 N N . ASP A 1 121 ? 0.900 -1.436 -9.771 1.00 86.12 121 ASP A N 1
ATOM 916 C CA . ASP A 1 121 ? -0.289 -0.732 -9.291 1.00 86.12 121 ASP A CA 1
ATOM 917 C C . ASP A 1 121 ? -1.383 -1.725 -8.848 1.00 86.12 121 ASP A C 1
ATOM 919 O O . ASP A 1 121 ? -2.014 -1.543 -7.800 1.00 86.12 121 ASP A O 1
ATOM 923 N N . ALA A 1 122 ? -1.563 -2.825 -9.591 1.00 89.00 122 ALA A N 1
ATOM 924 C CA . ALA A 1 122 ? -2.476 -3.907 -9.223 1.00 89.00 122 ALA A CA 1
ATOM 925 C C . ALA A 1 122 ? -2.056 -4.601 -7.917 1.00 89.00 122 ALA A C 1
ATOM 927 O O . ALA A 1 122 ? -2.874 -4.708 -7.002 1.00 89.00 122 ALA A O 1
ATOM 928 N N . PHE A 1 123 ? -0.780 -4.985 -7.786 1.00 90.81 123 PHE A N 1
ATOM 929 C CA . PHE A 1 123 ? -0.219 -5.577 -6.570 1.00 90.81 123 PHE A CA 1
ATOM 930 C C . PHE A 1 123 ? -0.486 -4.693 -5.352 1.00 90.81 123 PHE A C 1
ATOM 932 O O . PHE A 1 123 ? -0.995 -5.170 -4.337 1.00 90.81 123 PHE A O 1
ATOM 939 N N . LYS A 1 124 ? -0.200 -3.389 -5.456 1.00 87.00 124 LYS A N 1
ATOM 940 C CA . LYS A 1 124 ? -0.423 -2.434 -4.366 1.00 87.00 124 LYS A CA 1
ATOM 941 C C . LYS A 1 124 ? -1.890 -2.421 -3.928 1.00 87.00 124 LYS A C 1
ATOM 943 O O . LYS A 1 124 ? -2.190 -2.574 -2.739 1.00 87.00 124 LYS A O 1
ATOM 948 N N . LYS A 1 125 ? -2.812 -2.289 -4.885 1.00 85.50 125 LYS A N 1
ATOM 949 C CA . LYS A 1 125 ? -4.259 -2.254 -4.630 1.00 85.50 125 LYS A CA 1
ATOM 950 C C . LYS A 1 125 ? -4.772 -3.550 -4.003 1.00 85.50 125 LYS A C 1
ATOM 952 O O . LYS A 1 125 ? -5.520 -3.508 -3.021 1.00 85.50 125 LYS A O 1
ATOM 957 N N . GLU A 1 126 ? -4.383 -4.694 -4.555 1.00 89.88 126 GLU A N 1
ATOM 958 C CA . GLU A 1 126 ? -4.758 -6.012 -4.041 1.00 89.88 126 GLU A CA 1
ATOM 959 C C . GLU A 1 126 ? -4.227 -6.224 -2.626 1.00 89.88 126 GLU A C 1
ATOM 961 O O . GLU A 1 126 ? -4.963 -6.696 -1.754 1.00 89.88 126 GLU A O 1
ATOM 966 N N . TYR A 1 127 ? -2.993 -5.790 -2.364 1.00 91.06 127 TYR A N 1
ATOM 967 C CA . TYR A 1 127 ? -2.381 -5.881 -1.050 1.00 91.06 127 TYR A CA 1
ATOM 968 C C . TYR A 1 127 ? -3.201 -5.129 0.001 1.00 91.06 127 TYR A C 1
ATOM 970 O O . TYR A 1 127 ? -3.649 -5.737 0.977 1.00 91.06 127 TYR A O 1
ATOM 978 N N . ILE A 1 128 ? -3.472 -3.836 -0.209 1.00 87.38 128 ILE A N 1
ATOM 979 C CA . ILE A 1 128 ? -4.257 -3.031 0.740 1.00 87.38 128 ILE A CA 1
ATOM 980 C C . ILE A 1 128 ? -5.674 -3.585 0.899 1.00 87.38 128 ILE A C 1
ATOM 982 O O . ILE A 1 128 ? -6.163 -3.691 2.024 1.00 87.38 128 ILE A O 1
ATOM 986 N N . THR A 1 129 ? -6.306 -4.023 -0.192 1.00 88.62 129 THR A N 1
ATOM 987 C CA . THR A 1 129 ? -7.629 -4.665 -0.144 1.00 88.62 129 THR A CA 1
ATOM 988 C C . THR A 1 129 ? -7.606 -5.924 0.726 1.00 88.62 129 THR A C 1
ATOM 990 O O . THR A 1 129 ? -8.507 -6.139 1.540 1.00 88.62 129 THR A O 1
ATOM 993 N N . SER A 1 130 ? -6.559 -6.746 0.607 1.00 93.12 130 SER A N 1
ATOM 994 C CA . SER A 1 130 ? -6.397 -7.954 1.418 1.00 93.12 130 SER A CA 1
ATOM 995 C C . SER A 1 130 ? -6.225 -7.631 2.905 1.00 93.12 130 SER A C 1
ATOM 997 O O . SER A 1 130 ? -6.836 -8.291 3.752 1.00 93.12 130 SER A O 1
ATOM 999 N N . VAL A 1 131 ? -5.458 -6.584 3.239 1.00 92.94 131 VAL A N 1
ATOM 1000 C CA . VAL A 1 131 ? -5.257 -6.161 4.629 1.00 92.94 131 VAL A CA 1
ATOM 1001 C C . VAL A 1 131 ? -6.535 -5.559 5.199 1.00 92.94 131 VAL A C 1
ATOM 1003 O O . VAL A 1 131 ? -6.926 -5.940 6.296 1.00 92.94 131 VAL A O 1
ATOM 1006 N N . ALA A 1 132 ? -7.236 -4.703 4.454 1.00 90.88 132 ALA A N 1
ATOM 1007 C CA . ALA A 1 132 ? -8.514 -4.127 4.872 1.00 90.88 132 ALA A CA 1
ATOM 1008 C C . ALA A 1 132 ? -9.578 -5.207 5.129 1.00 90.88 132 ALA A C 1
ATOM 1010 O O . ALA A 1 132 ? -10.277 -5.168 6.143 1.00 90.88 132 ALA A O 1
ATOM 1011 N N . LYS A 1 133 ? -9.661 -6.225 4.260 1.00 93.56 133 LYS A N 1
ATOM 1012 C CA . LYS A 1 133 ? -10.555 -7.374 4.461 1.00 93.56 133 LYS A CA 1
ATOM 1013 C C . LYS A 1 133 ? -10.202 -8.145 5.731 1.00 93.56 133 LYS A C 1
ATOM 1015 O O . LYS A 1 133 ? -11.093 -8.443 6.523 1.00 93.56 133 LYS A O 1
ATOM 1020 N N . TRP A 1 134 ? -8.920 -8.448 5.930 1.00 95.19 134 TRP A N 1
ATOM 1021 C CA . TRP A 1 134 ? -8.443 -9.130 7.133 1.00 95.19 134 TRP A CA 1
ATOM 1022 C C . TRP A 1 134 ? -8.745 -8.317 8.399 1.00 95.19 134 TRP A C 1
ATOM 1024 O O . TRP A 1 134 ? -9.330 -8.856 9.333 1.00 95.19 134 TRP A O 1
ATOM 1034 N N . LEU A 1 135 ? -8.456 -7.012 8.400 1.00 95.00 135 LEU A N 1
ATOM 1035 C CA . LEU A 1 135 ? -8.786 -6.086 9.488 1.00 95.00 135 LEU A CA 1
ATOM 1036 C C . LEU A 1 135 ? -10.278 -6.142 9.835 1.00 95.00 135 LEU A C 1
ATOM 1038 O O . LEU A 1 135 ? -10.639 -6.284 10.998 1.00 95.00 135 LEU A O 1
ATOM 1042 N N . GLY A 1 136 ? -11.151 -6.120 8.826 1.00 94.00 136 GLY A N 1
ATOM 1043 C CA . GLY A 1 136 ? -12.591 -6.262 9.020 1.00 94.00 136 GLY A CA 1
ATOM 1044 C C . GLY A 1 136 ? -13.018 -7.608 9.623 1.00 94.00 136 GLY A C 1
ATOM 1045 O O . GLY A 1 136 ? -14.091 -7.681 10.216 1.00 94.00 136 GLY A O 1
ATOM 1046 N N . GLN A 1 137 ? -12.221 -8.668 9.497 1.00 95.50 137 GLN A N 1
ATOM 1047 C CA . GLN A 1 137 ? -12.514 -9.976 10.093 1.00 95.50 137 GLN A CA 1
ATOM 1048 C C . GLN A 1 137 ? -12.045 -10.076 11.546 1.00 95.50 137 GLN A C 1
ATOM 1050 O O . GLN A 1 137 ? -12.710 -10.727 12.345 1.00 95.50 137 GLN A O 1
ATOM 1055 N N . VAL A 1 138 ? -10.917 -9.447 11.883 1.00 95.62 138 VAL A N 1
ATOM 1056 C CA . VAL A 1 138 ? -10.294 -9.559 13.215 1.00 95.62 138 VAL A CA 1
ATOM 1057 C C . VAL A 1 138 ? -10.627 -8.402 14.164 1.00 95.62 138 VAL A C 1
ATOM 1059 O O . VAL A 1 138 ? -10.271 -8.452 15.341 1.00 95.62 138 VAL A O 1
ATOM 1062 N N . ALA A 1 139 ? -11.286 -7.354 13.667 1.00 96.00 139 ALA A N 1
ATOM 1063 C CA . ALA A 1 139 ? -11.697 -6.208 14.466 1.00 96.00 139 ALA A CA 1
ATOM 1064 C C . ALA A 1 139 ? -12.733 -6.586 15.529 1.00 96.00 139 ALA A C 1
ATOM 1066 O O . ALA A 1 139 ? -13.716 -7.268 15.238 1.00 96.00 139 ALA A O 1
ATOM 1067 N N . ILE A 1 140 ? -12.542 -6.060 16.737 1.00 94.88 140 ILE A N 1
ATOM 1068 C CA . ILE A 1 140 ? -13.507 -6.176 17.838 1.00 94.88 140 ILE A CA 1
ATOM 1069 C C . ILE A 1 140 ? -14.565 -5.070 17.788 1.00 94.88 140 ILE A C 1
ATOM 1071 O O . ILE A 1 140 ? -15.661 -5.243 18.306 1.00 94.88 140 ILE A O 1
ATOM 1075 N N . ALA A 1 141 ? -14.248 -3.950 17.134 1.00 94.69 141 ALA A N 1
ATOM 1076 C CA . ALA A 1 141 ? -15.174 -2.854 16.900 1.00 94.69 141 ALA A CA 1
ATOM 1077 C C . ALA A 1 141 ? -14.890 -2.194 15.548 1.00 94.69 141 ALA A C 1
ATOM 1079 O O . ALA A 1 141 ? -13.752 -2.170 15.068 1.00 94.69 141 ALA A O 1
ATOM 1080 N N . LYS A 1 142 ? -15.945 -1.670 14.923 1.00 96.12 142 LYS A N 1
ATOM 1081 C CA . LYS A 1 142 ? -15.895 -1.015 13.615 1.00 96.12 142 LYS A CA 1
ATOM 1082 C C . LYS A 1 142 ? -16.700 0.271 13.674 1.00 96.12 142 LYS A C 1
ATOM 1084 O O . LYS A 1 142 ? -17.799 0.281 14.216 1.00 96.12 142 LYS A O 1
ATOM 1089 N N . ALA A 1 143 ? -16.156 1.308 13.072 1.00 96.19 143 ALA A N 1
ATOM 1090 C CA . ALA A 1 143 ? -16.795 2.586 12.858 1.00 96.19 143 ALA A CA 1
ATOM 1091 C C . ALA A 1 143 ? -16.571 3.011 11.404 1.00 96.19 143 ALA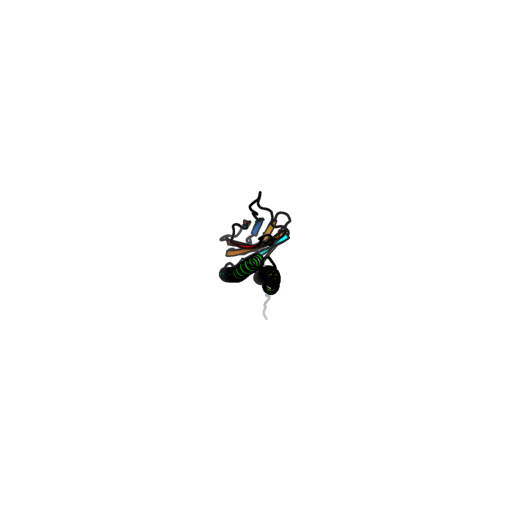 A C 1
ATOM 1093 O O . ALA A 1 143 ? -15.722 2.467 10.690 1.00 96.19 143 ALA A O 1
ATOM 1094 N N . GLN A 1 144 ? -17.338 4.000 10.975 1.00 95.88 144 GLN A N 1
ATOM 1095 C CA . GLN A 1 144 ? -17.102 4.718 9.735 1.00 95.88 144 GLN A CA 1
ATOM 1096 C C . GLN A 1 144 ? -16.980 6.195 10.083 1.00 95.88 144 GLN A C 1
ATOM 1098 O O . GLN A 1 144 ? -17.742 6.685 10.917 1.00 95.88 144 GLN A O 1
ATOM 1103 N N . THR A 1 145 ? -16.002 6.884 9.500 1.00 96.38 145 THR A N 1
ATOM 1104 C CA . THR A 1 145 ? -15.865 8.318 9.733 1.00 96.38 145 THR A CA 1
ATOM 1105 C C . THR A 1 145 ? -16.966 9.107 9.041 1.00 96.38 145 THR A C 1
ATOM 1107 O O . THR A 1 145 ? -17.396 8.751 7.946 1.00 96.38 145 THR A O 1
ATOM 1110 N N . ASP A 1 146 ? -17.389 10.208 9.657 1.00 96.50 146 ASP A N 1
ATOM 1111 C CA . ASP A 1 146 ? -18.267 11.191 9.021 1.00 96.50 146 ASP A CA 1
ATOM 1112 C C . ASP A 1 146 ? -17.507 12.080 8.010 1.00 96.50 146 ASP A C 1
ATOM 1114 O O . ASP A 1 146 ? -16.300 11.934 7.799 1.00 96.50 146 ASP A O 1
ATOM 1118 N N . GLU A 1 147 ? -18.200 13.049 7.407 1.00 95.19 147 GLU A N 1
ATOM 1119 C CA . GLU A 1 147 ? -17.622 14.031 6.470 1.00 95.19 147 GLU A CA 1
ATOM 1120 C C . GLU A 1 147 ? -16.482 14.877 7.074 1.00 95.19 147 GLU A C 1
ATOM 1122 O O . GLU A 1 147 ? -15.640 15.420 6.358 1.00 95.19 147 GLU A O 1
ATOM 1127 N N . ASN A 1 148 ? -16.418 14.975 8.404 1.00 95.06 148 ASN A N 1
ATOM 1128 C CA . ASN A 1 148 ? -15.384 15.699 9.139 1.00 95.06 148 ASN A CA 1
ATOM 1129 C C . ASN A 1 148 ? -14.253 14.780 9.627 1.00 95.06 148 ASN A C 1
ATOM 1131 O O . ASN A 1 148 ? -13.352 15.235 10.342 1.00 95.06 148 ASN A O 1
ATOM 1135 N N . GLY A 1 149 ? -14.278 13.501 9.249 1.00 95.06 149 GLY A N 1
ATOM 1136 C CA . GLY A 1 149 ? -13.312 12.501 9.677 1.00 95.06 149 GLY A CA 1
ATOM 1137 C C . GLY A 1 149 ? -13.529 12.011 11.107 1.00 95.06 149 GLY A C 1
ATOM 1138 O O . GLY A 1 149 ? -12.624 11.391 11.659 1.00 95.06 149 GLY A O 1
ATOM 1139 N N . LYS A 1 150 ? -14.671 12.301 11.740 1.00 96.94 150 LYS A N 1
ATOM 1140 C CA . LYS A 1 150 ? -14.955 11.889 13.118 1.00 96.94 150 LYS A CA 1
ATOM 1141 C C . LYS A 1 150 ? -15.453 10.454 13.178 1.00 96.94 150 LYS A C 1
ATOM 1143 O O . LYS A 1 150 ? -16.260 10.061 12.346 1.00 96.94 150 LYS A O 1
ATOM 1148 N N . PHE A 1 151 ? -15.017 9.696 14.178 1.00 96.62 151 PHE A N 1
ATOM 1149 C CA . PHE A 1 151 ? -15.485 8.335 14.455 1.00 96.62 151 PHE A CA 1
ATOM 1150 C C . PHE A 1 151 ? -15.775 8.155 15.949 1.00 96.62 151 PHE A C 1
ATOM 1152 O O . PHE A 1 151 ? -15.300 8.933 16.778 1.00 96.62 151 PHE A O 1
ATOM 1159 N N . HIS A 1 152 ? -16.533 7.106 16.275 1.00 96.00 152 HIS A N 1
ATOM 1160 C CA . HIS A 1 152 ? -16.957 6.798 17.639 1.00 96.00 152 HIS A CA 1
ATOM 1161 C C . HIS A 1 152 ? -17.000 5.290 17.900 1.00 96.00 152 HIS A C 1
ATOM 1163 O O . HIS A 1 152 ? -17.435 4.525 17.037 1.00 96.00 152 HIS A O 1
ATOM 1169 N N . PHE A 1 153 ? -16.593 4.880 19.099 1.00 94.69 153 PHE A N 1
ATOM 1170 C CA . PHE A 1 153 ? -16.744 3.530 19.634 1.00 94.69 153 PHE A CA 1
ATOM 1171 C C . PHE A 1 153 ? -17.311 3.586 21.054 1.00 94.69 153 PHE A C 1
ATOM 1173 O O . PHE A 1 153 ? -16.926 4.439 21.852 1.00 94.69 153 PHE A O 1
ATOM 1180 N N . GLU A 1 154 ? -18.166 2.626 21.401 1.00 92.25 154 GLU A N 1
ATOM 1181 C CA . GLU A 1 154 ? -18.765 2.517 22.734 1.00 92.25 154 GLU A CA 1
ATOM 1182 C C . GLU A 1 154 ? -18.590 1.125 23.327 1.00 92.25 154 GLU A C 1
ATOM 1184 O O . GLU A 1 154 ? -18.316 0.156 22.617 1.00 92.25 154 GLU A O 1
ATOM 1189 N N . SER A 1 155 ? -18.814 1.041 24.642 1.00 88.19 155 SER A N 1
ATOM 1190 C CA . SER A 1 155 ? -18.896 -0.219 25.383 1.00 88.19 155 SER A CA 1
ATOM 1191 C C . SER A 1 155 ? -17.630 -1.073 25.283 1.00 88.19 155 SER A C 1
ATOM 1193 O O . SER A 1 155 ? -17.706 -2.299 25.248 1.00 88.19 155 SER A O 1
ATOM 1195 N N . LEU A 1 156 ? -16.465 -0.425 25.256 1.00 89.81 156 LEU A N 1
ATOM 1196 C CA . LEU A 1 156 ? -15.170 -1.096 25.255 1.00 89.81 156 LEU A CA 1
ATOM 1197 C C . LEU A 1 156 ? -14.701 -1.390 26.686 1.00 89.81 156 LEU A C 1
ATOM 1199 O O . LEU A 1 156 ? -15.092 -0.721 27.646 1.00 89.81 156 LEU A O 1
ATOM 1203 N N . GLU A 1 157 ? -13.818 -2.372 26.826 1.00 90.44 157 GLU A N 1
ATOM 1204 C CA . GLU A 1 157 ? -13.074 -2.598 28.067 1.00 90.44 157 GLU A CA 1
ATOM 1205 C C . GLU A 1 157 ? -11.763 -1.788 28.051 1.00 90.44 157 GLU A C 1
ATOM 1207 O O . GLU A 1 157 ? -11.213 -1.530 26.976 1.00 90.44 157 GLU A O 1
ATOM 1212 N N . PRO A 1 158 ? -11.215 -1.373 29.203 1.00 91.44 158 PRO A N 1
ATOM 1213 C CA . PRO A 1 158 ? -9.848 -0.861 29.266 1.00 91.44 158 PRO A CA 1
ATOM 1214 C C . PRO A 1 158 ? -8.846 -1.895 28.731 1.00 91.44 158 PRO A C 1
ATOM 1216 O O . PRO A 1 158 ? -8.972 -3.093 28.983 1.00 91.44 158 PRO A O 1
ATOM 1219 N N . GLY A 1 159 ? -7.834 -1.447 27.994 1.00 92.81 159 GLY A N 1
ATOM 1220 C CA . GLY A 1 159 ? -6.827 -2.326 27.417 1.00 92.81 159 GLY A CA 1
ATOM 1221 C C . GLY A 1 159 ? -5.946 -1.657 26.370 1.00 92.81 159 GLY A C 1
ATOM 1222 O O . GLY A 1 159 ? -6.035 -0.460 26.094 1.00 92.81 159 GLY A O 1
ATOM 1223 N N . LYS A 1 160 ? -5.083 -2.475 25.766 1.00 94.62 160 LYS A N 1
ATOM 1224 C CA . LYS A 1 160 ? -4.202 -2.065 24.670 1.00 94.62 160 LYS A CA 1
ATOM 1225 C C . LYS A 1 160 ? -4.841 -2.395 23.338 1.00 94.62 160 LYS A C 1
ATOM 1227 O O . LYS A 1 160 ? -5.111 -3.565 23.061 1.00 94.62 160 LYS A O 1
ATOM 1232 N N . TYR A 1 161 ? -4.967 -1.396 22.479 1.00 94.31 161 TYR A N 1
ATOM 1233 C CA . TYR A 1 161 ? -5.576 -1.537 21.167 1.00 94.31 161 TYR A CA 1
ATOM 1234 C C . TYR A 1 161 ? -4.692 -1.002 20.040 1.00 94.31 161 TYR A C 1
ATOM 1236 O O . TYR A 1 161 ? -3.741 -0.245 20.238 1.00 94.31 161 TYR A O 1
ATOM 1244 N N . LEU A 1 162 ? -5.036 -1.417 18.829 1.00 94.06 162 LEU A N 1
ATOM 1245 C CA . LEU A 1 162 ? -4.642 -0.790 17.583 1.00 94.06 162 LEU A CA 1
ATOM 1246 C C . LEU A 1 162 ? -5.883 -0.139 16.994 1.00 94.06 162 LEU A C 1
ATOM 1248 O O . LEU A 1 162 ? -6.869 -0.816 16.704 1.00 94.06 162 LEU A O 1
ATOM 1252 N N . LEU A 1 163 ? -5.804 1.170 16.816 1.00 94.75 163 LEU A N 1
ATOM 1253 C CA . LEU A 1 163 ? -6.751 1.941 16.039 1.00 94.75 163 LEU A CA 1
ATOM 1254 C C . LEU A 1 163 ? -6.237 1.995 14.603 1.00 94.75 163 LEU A C 1
ATOM 1256 O O . LEU A 1 163 ? -5.119 2.461 14.367 1.00 94.75 163 LEU A O 1
ATOM 1260 N N . VAL A 1 164 ? -7.031 1.496 13.657 1.00 94.19 164 VAL A N 1
ATOM 1261 C CA . VAL A 1 164 ? -6.643 1.432 12.247 1.00 94.19 164 VAL A CA 1
ATOM 1262 C C . VAL A 1 164 ? -7.687 2.115 11.378 1.00 94.19 164 VAL A C 1
ATOM 1264 O O . VAL A 1 164 ? -8.827 1.666 11.319 1.00 94.19 164 VAL A O 1
ATOM 1267 N N . GLY A 1 165 ? -7.296 3.183 10.686 1.00 93.06 165 GLY A N 1
ATOM 1268 C CA . GLY A 1 165 ? -8.120 3.847 9.676 1.00 93.06 165 GLY A CA 1
ATOM 1269 C C . GLY A 1 165 ? -7.730 3.393 8.273 1.00 93.06 165 GLY A C 1
ATOM 1270 O O . GLY A 1 165 ? -6.549 3.414 7.941 1.00 93.06 165 GLY A O 1
ATOM 1271 N N . VAL A 1 166 ? -8.699 3.004 7.447 1.00 89.88 166 VAL A N 1
ATOM 1272 C CA . VAL A 1 166 ? -8.492 2.687 6.025 1.00 89.88 166 VAL A CA 1
ATOM 1273 C C . VAL A 1 166 ? -8.961 3.875 5.202 1.00 89.88 166 VAL A C 1
ATOM 1275 O O . VAL A 1 166 ? -10.126 4.241 5.286 1.00 89.88 166 VAL A O 1
ATOM 1278 N N . TYR A 1 167 ? -8.096 4.468 4.387 1.00 86.69 167 TYR A N 1
ATOM 1279 C CA . TYR A 1 167 ? -8.460 5.635 3.583 1.00 86.69 167 TYR A CA 1
ATOM 1280 C C . TYR A 1 167 ? -8.242 5.402 2.095 1.00 86.69 167 TYR A C 1
ATOM 1282 O O . TYR A 1 167 ? -7.362 4.640 1.706 1.00 86.69 167 TYR A O 1
ATOM 1290 N N . GLY A 1 168 ? -9.026 6.109 1.283 1.00 79.75 168 GLY A N 1
ATOM 1291 C CA . GLY A 1 168 ? -8.846 6.253 -0.158 1.00 79.75 168 GLY A CA 1
ATOM 1292 C C . GLY A 1 168 ? -9.199 7.684 -0.557 1.00 79.75 168 GLY A C 1
ATOM 1293 O O . GLY A 1 168 ? -10.375 8.033 -0.556 1.00 79.75 168 GLY A O 1
ATOM 1294 N N . ILE A 1 169 ? -8.212 8.534 -0.850 1.00 68.94 169 ILE A N 1
ATOM 1295 C CA . ILE A 1 169 ? -8.443 9.928 -1.262 1.00 68.94 169 ILE A CA 1
ATOM 1296 C C . ILE A 1 169 ? -7.734 10.194 -2.576 1.00 68.94 169 ILE A C 1
ATOM 1298 O O . ILE A 1 169 ? -6.520 10.037 -2.632 1.00 68.94 169 ILE A O 1
ATOM 1302 N N . SER A 1 170 ? -8.508 10.645 -3.574 1.00 67.94 170 SER A N 1
ATOM 1303 C CA . SER A 1 170 ? -8.146 10.960 -4.969 1.00 67.94 170 SER A CA 1
ATOM 1304 C C . SER A 1 170 ? -7.412 9.846 -5.718 1.00 67.94 170 SER A C 1
ATOM 1306 O O . SER A 1 170 ? -7.905 9.382 -6.739 1.00 67.94 170 SER A O 1
ATOM 1308 N N . LYS A 1 171 ? -6.238 9.482 -5.211 1.00 67.94 171 LYS A N 1
ATOM 1309 C CA . LYS A 1 171 ? -5.167 8.699 -5.817 1.00 67.94 171 LYS A CA 1
ATOM 1310 C C . LYS A 1 171 ? -4.263 8.016 -4.783 1.00 67.94 171 LYS A C 1
ATOM 1312 O O . LYS A 1 171 ? -3.194 7.515 -5.108 1.00 67.94 171 LYS A O 1
ATOM 1317 N N . GLN A 1 172 ? -4.631 8.077 -3.508 1.00 71.38 172 GLN A N 1
ATOM 1318 C CA . GLN A 1 172 ? -3.880 7.455 -2.433 1.00 71.38 172 GLN A CA 1
ATOM 1319 C C . GLN A 1 172 ? -4.804 6.584 -1.613 1.00 71.38 172 GLN A C 1
ATOM 1321 O O . GLN A 1 172 ? -5.809 7.061 -1.087 1.00 71.38 172 GLN A O 1
ATOM 1326 N N . THR A 1 173 ? -4.444 5.314 -1.486 1.00 80.06 173 THR A N 1
ATOM 1327 C CA . THR A 1 173 ? -5.127 4.385 -0.587 1.00 80.06 173 THR A CA 1
ATOM 1328 C C . THR A 1 173 ? -4.136 3.898 0.448 1.00 80.06 173 THR A C 1
ATOM 1330 O O . THR A 1 173 ? -2.981 3.626 0.120 1.00 80.06 173 THR A O 1
ATOM 1333 N N . GLY A 1 174 ? -4.569 3.785 1.697 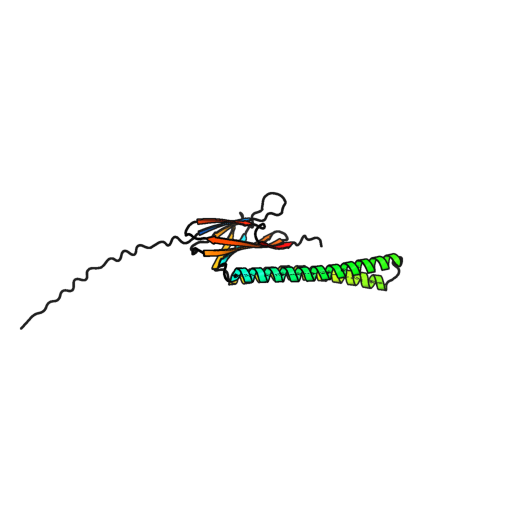1.00 86.00 174 GLY A N 1
ATOM 1334 C CA . GLY A 1 174 ? -3.664 3.418 2.764 1.00 86.00 174 GLY A CA 1
ATOM 1335 C C . GLY A 1 174 ? -4.318 3.037 4.079 1.00 86.00 174 GLY A C 1
ATOM 1336 O O . GLY A 1 174 ? -5.540 3.004 4.217 1.00 86.00 174 GLY A O 1
ATOM 1337 N N . LEU A 1 175 ? -3.455 2.737 5.044 1.00 89.06 175 LEU A N 1
ATOM 1338 C CA . LEU A 1 175 ? -3.787 2.458 6.430 1.00 89.06 175 LEU A CA 1
ATOM 1339 C C . LEU A 1 175 ? -3.078 3.473 7.317 1.00 89.06 175 LEU A C 1
ATOM 1341 O O . LEU A 1 175 ? -1.869 3.666 7.195 1.00 89.06 175 LEU A O 1
ATOM 1345 N N . LEU A 1 176 ? -3.825 4.063 8.237 1.00 90.44 176 LEU A N 1
ATOM 1346 C CA . LEU A 1 176 ? -3.303 4.792 9.382 1.00 90.44 176 LEU A CA 1
ATOM 1347 C C . LEU A 1 176 ? -3.348 3.850 10.577 1.00 90.44 176 LEU A C 1
ATOM 1349 O O . LEU A 1 176 ? -4.406 3.274 10.824 1.00 90.44 176 LEU A O 1
ATOM 1353 N N . ILE A 1 177 ? -2.248 3.676 11.311 1.00 90.56 177 ILE A N 1
ATOM 1354 C CA . ILE A 1 177 ? -2.205 2.766 12.464 1.00 90.56 177 ILE A CA 1
ATOM 1355 C C . ILE A 1 177 ? -1.647 3.471 13.690 1.00 90.56 177 ILE A C 1
ATOM 1357 O O . ILE A 1 177 ? -0.482 3.867 13.709 1.00 90.56 177 ILE A O 1
ATOM 1361 N N . LYS A 1 178 ? -2.447 3.508 14.756 1.00 91.06 178 LYS A N 1
ATOM 1362 C CA . LYS A 1 178 ? -2.060 4.048 16.058 1.00 91.06 178 LYS A CA 1
ATOM 1363 C C . LYS A 1 178 ? -2.230 3.000 17.153 1.00 91.06 178 LYS A C 1
ATOM 1365 O O . LYS A 1 178 ? -3.295 2.407 17.299 1.00 91.06 178 LYS A O 1
ATOM 1370 N N . SER A 1 179 ? -1.178 2.771 17.935 1.00 91.25 179 SER A N 1
ATOM 1371 C CA . SER A 1 179 ? -1.278 1.991 19.173 1.00 91.25 179 SER A CA 1
ATOM 1372 C C . SER A 1 179 ? -1.826 2.871 20.289 1.00 91.25 179 SER A C 1
ATOM 1374 O O . SER A 1 179 ? -1.370 4.000 20.458 1.00 91.25 179 SER A O 1
ATOM 1376 N N . ILE A 1 180 ? -2.791 2.351 21.039 1.00 91.00 180 ILE A N 1
ATOM 1377 C CA . ILE A 1 180 ? -3.424 3.046 22.159 1.00 91.00 180 ILE A CA 1
ATOM 1378 C C . ILE A 1 180 ? -3.424 2.136 23.386 1.00 91.00 180 ILE A C 1
ATOM 1380 O O . ILE A 1 180 ? -3.603 0.925 23.266 1.00 91.00 180 ILE A O 1
ATOM 1384 N N . ASP A 1 181 ? -3.186 2.713 24.555 1.00 92.19 181 ASP A N 1
ATOM 1385 C CA . ASP A 1 181 ? -3.216 2.024 25.843 1.00 92.19 181 ASP A CA 1
ATOM 1386 C C . ASP A 1 181 ? -4.164 2.799 26.746 1.00 92.19 181 ASP A C 1
ATOM 1388 O O . ASP A 1 181 ? -3.903 3.961 27.059 1.00 92.19 181 ASP A O 1
ATOM 1392 N N . ILE A 1 182 ? -5.293 2.185 27.084 1.00 87.94 182 ILE A N 1
ATOM 1393 C CA . ILE A 1 182 ? -6.354 2.828 27.844 1.00 87.94 182 ILE A CA 1
ATOM 1394 C C . ILE A 1 182 ? -6.516 2.060 29.147 1.00 87.94 182 ILE A C 1
ATOM 1396 O O . ILE A 1 182 ? -7.034 0.947 29.174 1.00 87.94 182 ILE A O 1
ATOM 1400 N N . SER A 1 183 ? -6.042 2.654 30.237 1.00 86.38 183 SER A N 1
ATOM 1401 C CA . SER A 1 183 ? -5.973 2.019 31.558 1.00 86.38 183 SER A CA 1
ATOM 1402 C C . SER A 1 183 ? -7.208 2.253 32.432 1.00 86.38 183 SER A C 1
ATOM 1404 O O . SER A 1 183 ? -7.272 1.732 33.545 1.00 86.38 183 SER A O 1
ATOM 1406 N N . HIS A 1 184 ? -8.183 3.031 31.960 1.00 81.31 184 HIS A N 1
ATOM 1407 C CA . HIS A 1 184 ? -9.364 3.418 32.726 1.00 81.31 184 HIS A CA 1
ATOM 1408 C C . HIS A 1 184 ? -10.638 3.392 31.874 1.00 81.31 184 HIS A C 1
ATOM 1410 O O . HIS A 1 184 ? -10.593 3.399 30.647 1.00 81.31 184 HIS A O 1
ATOM 1416 N N . SER A 1 185 ? -11.793 3.335 32.537 1.00 75.38 185 SER A N 1
ATOM 1417 C CA . SER A 1 185 ? -13.092 3.579 31.907 1.00 75.38 185 SER A CA 1
ATOM 1418 C C . SER A 1 185 ? -13.338 5.081 31.790 1.00 75.38 185 SER A C 1
ATOM 1420 O O . SER A 1 185 ? -13.047 5.815 32.733 1.00 75.38 185 SER A O 1
ATOM 1422 N N . GLY A 1 186 ? -13.938 5.534 30.697 1.00 75.44 186 GLY A N 1
ATOM 1423 C CA . GLY A 1 186 ? -14.210 6.952 30.485 1.00 75.44 186 GLY A CA 1
ATOM 1424 C C . GLY A 1 186 ? -14.381 7.272 29.012 1.00 75.44 186 GLY A C 1
ATOM 1425 O O . GLY A 1 186 ? -14.727 6.392 28.227 1.00 75.44 186 GLY A O 1
ATOM 1426 N N . GLU A 1 187 ? -14.143 8.527 28.660 1.00 78.31 187 GLU A N 1
ATOM 1427 C CA . GLU A 1 187 ? -14.134 9.001 27.283 1.00 78.31 187 GLU A CA 1
ATOM 1428 C C . GLU A 1 187 ? -12.706 9.375 26.891 1.00 78.31 187 GLU A C 1
ATOM 1430 O O . GLU A 1 187 ? -12.047 10.153 27.580 1.00 78.31 187 GLU A O 1
ATOM 1435 N N . GLU A 1 188 ? -12.237 8.810 25.786 1.00 83.00 188 GLU A N 1
ATOM 1436 C CA . GLU A 1 188 ? -10.930 9.094 25.207 1.00 83.00 188 GLU A CA 1
ATOM 1437 C C . GLU A 1 188 ? -11.114 9.809 23.872 1.00 83.00 188 GLU A C 1
ATOM 1439 O O . GLU A 1 188 ? -11.845 9.318 23.012 1.00 83.00 188 GLU A O 1
ATOM 1444 N N . ASN A 1 189 ? -10.430 10.943 23.680 1.00 84.31 189 ASN A N 1
ATOM 1445 C CA . ASN A 1 189 ? -10.443 11.673 22.413 1.00 84.31 189 ASN A CA 1
ATOM 1446 C C . ASN A 1 189 ? -9.130 11.459 21.655 1.00 84.31 189 ASN A C 1
ATOM 1448 O O . ASN A 1 189 ? -8.057 11.887 22.089 1.00 84.31 189 ASN A O 1
ATOM 1452 N N . LEU A 1 190 ? -9.206 10.789 20.509 1.00 87.19 190 LEU A N 1
ATOM 1453 C CA . LEU A 1 190 ? -8.037 10.365 19.752 1.00 87.19 190 LEU A CA 1
ATOM 1454 C C . LEU A 1 190 ? -7.987 10.994 18.365 1.00 87.19 190 LEU A C 1
ATOM 1456 O O . LEU A 1 190 ? -8.952 10.994 17.612 1.00 87.19 190 LEU A O 1
ATOM 1460 N N . SER A 1 191 ? -6.804 11.443 17.958 1.00 87.06 191 SER A N 1
ATOM 1461 C CA . SER A 1 191 ? -6.521 11.730 16.550 1.00 87.06 191 SER A CA 1
ATOM 1462 C C . SER A 1 191 ? -5.634 10.637 15.970 1.00 87.06 191 SER A C 1
ATOM 1464 O O . SER A 1 191 ? -4.629 10.280 16.594 1.00 87.06 191 SER A O 1
ATOM 1466 N N . ILE A 1 192 ? -6.009 10.117 14.803 1.00 85.31 192 ILE A N 1
ATOM 1467 C CA . ILE A 1 192 ? -5.176 9.239 13.987 1.00 85.31 192 ILE A CA 1
ATOM 1468 C C . ILE A 1 192 ? -4.785 9.970 12.706 1.00 85.31 192 ILE A C 1
ATOM 1470 O O . ILE A 1 192 ? -5.635 10.519 11.999 1.00 85.31 192 ILE A O 1
ATOM 1474 N N . GLN A 1 193 ? -3.484 10.025 12.439 1.00 84.56 193 GLN A N 1
ATOM 1475 C CA . GLN A 1 193 ? -2.924 10.782 11.325 1.00 84.56 193 GLN A CA 1
ATOM 1476 C C . GLN A 1 193 ? -1.864 9.972 10.596 1.00 84.56 193 GLN A C 1
ATOM 1478 O O . GLN A 1 193 ? -1.335 8.998 11.116 1.00 84.56 193 GLN A O 1
ATOM 1483 N N . ASN A 1 194 ? -1.485 10.393 9.396 1.00 78.50 194 ASN A N 1
ATOM 1484 C CA . ASN A 1 194 ? -0.387 9.761 8.665 1.00 78.50 194 ASN A CA 1
ATOM 1485 C C . ASN A 1 194 ? 1.006 10.038 9.250 1.00 78.50 194 ASN A C 1
ATOM 1487 O O . ASN A 1 194 ? 1.995 9.590 8.700 1.00 78.50 194 ASN A O 1
ATOM 1491 N N . ARG A 1 195 ? 1.143 10.749 10.368 1.00 64.94 195 ARG A N 1
ATOM 1492 C CA . ARG A 1 195 ? 2.403 10.697 11.134 1.00 64.94 195 ARG A CA 1
ATOM 1493 C C . ARG A 1 195 ? 2.503 9.419 11.966 1.00 64.94 195 ARG A C 1
ATOM 1495 O O . ARG A 1 195 ? 3.599 9.024 12.356 1.00 64.94 195 ARG A O 1
ATOM 1502 N N . ASP A 1 196 ? 1.366 8.774 12.214 1.00 68.62 196 ASP A N 1
ATOM 1503 C CA . ASP A 1 196 ? 1.303 7.430 12.766 1.00 68.62 196 ASP A CA 1
ATOM 1504 C C . ASP A 1 196 ? 1.681 6.417 11.670 1.00 68.62 196 ASP A C 1
ATOM 1506 O O . ASP A 1 196 ? 1.643 6.739 10.483 1.00 68.62 196 ASP A O 1
ATOM 1510 N N . ARG A 1 197 ? 2.089 5.194 12.042 1.00 68.81 197 ARG A N 1
ATOM 1511 C CA . ARG A 1 197 ? 2.629 4.201 11.089 1.00 68.81 197 ARG A CA 1
ATOM 1512 C C . ARG A 1 197 ? 1.692 4.050 9.881 1.00 68.81 197 ARG A C 1
ATOM 1514 O O . ARG A 1 197 ? 0.563 3.585 10.042 1.00 68.81 197 ARG A O 1
ATOM 1521 N N . ILE A 1 198 ? 2.175 4.417 8.691 1.00 65.75 198 ILE A N 1
ATOM 1522 C CA . ILE A 1 198 ? 1.374 4.421 7.460 1.00 65.75 198 ILE A CA 1
ATOM 1523 C C . ILE A 1 198 ? 1.692 3.207 6.591 1.00 65.75 198 ILE A C 1
ATOM 1525 O O . ILE A 1 198 ? 2.849 2.816 6.430 1.00 65.75 198 ILE A O 1
ATOM 1529 N N . PHE A 1 199 ? 0.657 2.693 5.940 1.00 69.25 199 PHE A N 1
ATOM 1530 C CA . PHE A 1 199 ? 0.751 1.954 4.686 1.00 69.25 199 PHE A CA 1
ATOM 1531 C C . PHE A 1 199 ? 0.121 2.840 3.623 1.00 69.25 199 PHE A C 1
ATOM 1533 O O . PHE A 1 199 ? -1.030 3.207 3.813 1.00 69.25 199 PHE A O 1
ATOM 1540 N N . TYR A 1 200 ? 0.790 3.200 2.534 1.00 70.62 200 TYR A N 1
ATOM 1541 C CA . TYR A 1 200 ? 0.106 3.941 1.474 1.00 70.62 200 TYR A CA 1
ATOM 1542 C C . TYR A 1 200 ? 0.583 3.553 0.083 1.00 70.62 200 TYR A C 1
ATOM 1544 O O . TYR A 1 200 ? 1.679 3.025 -0.106 1.00 70.62 200 TYR A O 1
ATOM 1552 N N . ILE A 1 201 ? -0.303 3.807 -0.868 1.00 59.84 201 ILE A N 1
ATOM 1553 C CA . ILE A 1 201 ? -0.094 3.764 -2.306 1.00 59.84 201 ILE A CA 1
ATOM 1554 C C . ILE A 1 201 ? -0.136 5.217 -2.760 1.00 59.84 201 ILE A C 1
ATOM 1556 O O . ILE A 1 201 ? -1.115 5.891 -2.451 1.00 59.84 201 ILE A O 1
ATOM 1560 N N . ASP A 1 202 ? 0.885 5.699 -3.465 1.00 61.50 202 ASP A N 1
ATOM 1561 C CA . ASP A 1 202 ? 0.781 6.949 -4.218 1.00 61.50 202 ASP A CA 1
ATOM 1562 C C . ASP A 1 202 ? 0.594 6.633 -5.702 1.00 61.50 202 ASP A C 1
ATOM 1564 O O . ASP A 1 202 ? 1.467 6.032 -6.326 1.00 61.50 202 ASP A O 1
ATOM 1568 N N . GLU A 1 203 ? -0.560 6.990 -6.269 1.00 53.91 203 GLU A N 1
ATOM 1569 C CA . GLU A 1 203 ? -0.798 6.879 -7.714 1.00 53.91 203 GLU A CA 1
ATOM 1570 C C . GLU A 1 203 ? -0.204 8.074 -8.494 1.00 53.91 203 GLU A C 1
ATOM 1572 O O . GLU A 1 203 ? -0.260 8.075 -9.724 1.00 53.91 203 GLU A O 1
ATOM 1577 N N . ASN A 1 204 ? 0.350 9.091 -7.811 1.00 46.50 204 ASN A N 1
ATOM 1578 C CA . ASN A 1 204 ? 1.129 10.192 -8.399 1.00 46.50 204 ASN A CA 1
ATOM 1579 C C . ASN A 1 204 ? 2.628 10.077 -8.132 1.00 46.50 204 ASN A C 1
ATOM 1581 O O . ASN A 1 204 ? 3.345 11.051 -8.370 1.00 46.50 204 ASN A O 1
ATOM 1585 N N . ASP A 1 205 ? 3.112 8.930 -7.661 1.00 48.47 205 ASP A N 1
ATOM 1586 C CA . ASP A 1 205 ? 4.516 8.621 -7.880 1.00 48.47 205 ASP A CA 1
ATOM 1587 C C . ASP A 1 205 ? 4.649 8.511 -9.407 1.00 48.47 205 ASP A C 1
ATOM 1589 O O . ASP A 1 205 ? 4.360 7.476 -10.018 1.00 48.47 205 ASP A O 1
ATOM 1593 N N . GLU A 1 206 ? 4.930 9.657 -10.039 1.00 37.09 206 GLU A N 1
ATOM 1594 C CA . GLU A 1 206 ? 5.462 9.771 -11.385 1.00 37.09 206 GLU A CA 1
ATOM 1595 C C . GLU A 1 206 ? 6.796 9.033 -11.341 1.00 37.09 206 GLU A C 1
ATOM 1597 O O . GLU A 1 206 ? 7.864 9.617 -11.198 1.00 37.09 206 GLU A O 1
ATOM 1602 N N . MET A 1 207 ? 6.696 7.706 -11.345 1.00 41.22 207 MET A N 1
ATOM 1603 C CA . MET A 1 207 ? 7.802 6.814 -11.583 1.00 41.22 207 MET A CA 1
ATOM 1604 C C . MET A 1 207 ? 7.997 6.765 -13.084 1.00 41.22 207 MET A C 1
ATOM 1606 O O . MET A 1 207 ? 7.206 6.057 -13.760 1.00 41.22 207 MET A O 1
#

Radius of gyration: 29.56 Å; chains: 1; bounding box: 81×59×107 Å

InterPro domains:
  IPR013783 Immunoglobulin-like fold [G3DSA:2.60.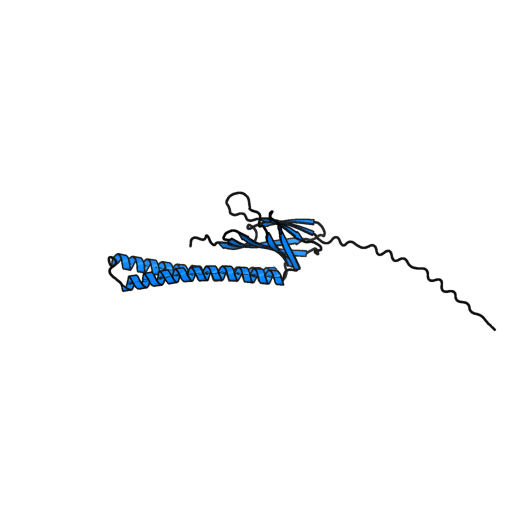40.10] (70-179)

pLDDT: mean 83.65, std 18.03, range [36.16, 97.94]